Protein AF-A0A6I4W7J4-F1 (afdb_monomer)

Nearest PDB structures (foldseek):
  1hx1-assembly1_B  TM=4.037E-01  e=6.098E+00  Homo sapiens

Organism: NCBI:txid1429076

Solvent-accessible surface area (backbone atoms only — not comparable to full-atom values): 14120 Å² total; per-residue (Å²): 132,91,74,56,73,82,43,48,56,57,51,61,72,67,49,66,95,74,64,52,72,51,24,43,69,47,48,16,16,71,85,74,66,48,44,32,82,79,71,74,48,73,73,39,81,76,46,86,49,97,89,40,36,42,21,32,41,66,68,57,52,51,53,47,47,52,49,49,51,50,51,52,50,51,50,51,50,48,52,52,46,59,65,42,66,70,64,62,58,71,62,54,50,47,52,50,46,44,48,50,44,32,53,50,37,52,51,54,37,53,37,51,77,70,62,75,45,58,63,73,56,47,54,54,50,48,56,52,49,52,54,48,46,53,53,45,59,61,65,46,81,85,51,80,95,41,74,67,53,53,50,52,52,49,53,31,49,53,40,51,53,52,34,50,53,53,49,51,53,55,44,53,33,49,52,51,44,73,69,47,77,93,57,73,70,58,45,64,76,66,74,47,62,95,82,62,81,80,72,54,53,93,87,46,81,84,76,70,67,66,66,58,58,51,44,34,36,74,77,66,68,48,77,84,71,68,74,65,57,54,55,57,61,54,70,76,62,74,85,131

pLDDT: mean 76.19, std 16.23, range [36.12, 97.62]

Structure (mmCIF, N/CA/C/O backbone):
data_AF-A0A6I4W7J4-F1
#
_entry.id   AF-A0A6I4W7J4-F1
#
loop_
_atom_site.group_PDB
_atom_site.id
_atom_site.type_symbol
_atom_site.label_atom_id
_atom_site.label_alt_id
_atom_site.label_comp_id
_atom_site.label_asym_id
_atom_site.label_entity_id
_atom_site.label_seq_id
_atom_site.pdbx_PDB_ins_code
_atom_site.Cartn_x
_atom_site.Cartn_y
_atom_site.Cartn_z
_atom_site.occupancy
_atom_site.B_iso_or_equiv
_atom_site.auth_seq_id
_atom_site.auth_comp_id
_atom_site.auth_asym_id
_atom_site.auth_atom_id
_atom_site.pdbx_PDB_model_num
ATOM 1 N N . MET A 1 1 ? -21.672 -2.130 -12.006 1.00 68.31 1 MET A N 1
ATOM 2 C CA . MET A 1 1 ? -20.224 -2.372 -11.805 1.00 68.31 1 MET A CA 1
ATOM 3 C C . MET A 1 1 ? -19.508 -1.061 -12.079 1.00 68.31 1 MET A C 1
ATOM 5 O O . MET A 1 1 ? -19.790 -0.472 -13.112 1.00 68.31 1 MET A O 1
ATOM 9 N N . HIS A 1 2 ? -18.650 -0.578 -11.176 1.00 75.62 2 HIS A N 1
ATOM 10 C CA . HIS A 1 2 ? -17.833 0.609 -11.448 1.00 75.62 2 HIS A CA 1
ATOM 11 C C . HIS A 1 2 ? -16.673 0.231 -12.384 1.00 75.62 2 HIS A C 1
ATOM 13 O O . HIS A 1 2 ? -15.960 -0.732 -12.110 1.00 75.62 2 HIS A O 1
ATOM 19 N N . ILE A 1 3 ? -16.500 0.970 -13.483 1.00 73.81 3 ILE A N 1
ATOM 20 C CA . ILE A 1 3 ? -15.365 0.826 -14.405 1.00 73.81 3 ILE A CA 1
ATOM 21 C C . ILE A 1 3 ? -14.404 1.990 -14.121 1.00 73.81 3 ILE A C 1
ATOM 23 O O . ILE A 1 3 ? -14.780 3.135 -14.397 1.00 73.81 3 ILE A O 1
ATOM 27 N N . PRO A 1 4 ? -13.195 1.730 -13.584 1.00 74.50 4 PRO A N 1
ATOM 28 C CA . PRO A 1 4 ? -12.230 2.778 -13.263 1.00 74.50 4 PRO A CA 1
ATOM 29 C C . PRO A 1 4 ? -11.865 3.633 -14.479 1.00 74.50 4 PRO A C 1
ATOM 31 O O . PRO A 1 4 ? -11.798 3.126 -15.601 1.00 74.50 4 PRO A O 1
ATOM 34 N N . ALA A 1 5 ? -11.550 4.913 -14.260 1.00 77.31 5 ALA A N 1
ATOM 35 C CA . ALA A 1 5 ? -11.239 5.857 -15.339 1.00 77.31 5 ALA A CA 1
ATOM 36 C C . ALA A 1 5 ? -10.106 5.369 -16.263 1.00 77.31 5 ALA A C 1
ATOM 38 O O . ALA A 1 5 ? -10.215 5.481 -17.483 1.00 77.31 5 ALA A O 1
ATOM 39 N N . TYR A 1 6 ? -9.061 4.750 -15.698 1.00 79.31 6 TYR A N 1
ATOM 40 C CA . TYR A 1 6 ? -7.947 4.192 -16.476 1.00 79.31 6 TYR A CA 1
ATOM 41 C C . TYR A 1 6 ? -8.374 3.039 -17.396 1.00 79.31 6 TYR A C 1
ATOM 43 O O . TYR A 1 6 ? -7.788 2.863 -18.456 1.00 79.31 6 TYR A O 1
ATOM 51 N N . ALA A 1 7 ? -9.383 2.257 -17.002 1.00 79.31 7 ALA A N 1
ATOM 52 C CA . ALA A 1 7 ? -9.896 1.148 -17.796 1.00 79.31 7 ALA A CA 1
ATOM 53 C C . ALA A 1 7 ? -10.931 1.621 -18.818 1.00 79.31 7 ALA A C 1
ATOM 55 O O . ALA A 1 7 ? -11.066 1.006 -19.867 1.00 79.31 7 ALA A O 1
ATOM 56 N N . ARG A 1 8 ? -11.637 2.726 -18.540 1.00 82.81 8 ARG A N 1
ATOM 57 C CA . ARG A 1 8 ? -12.652 3.286 -19.439 1.00 82.81 8 ARG A CA 1
ATOM 58 C C . ARG A 1 8 ? -12.064 3.703 -20.788 1.00 82.81 8 ARG A C 1
ATOM 60 O O . ARG A 1 8 ? -12.685 3.425 -21.800 1.00 82.81 8 ARG A O 1
ATOM 67 N N . ARG A 1 9 ? -10.883 4.329 -20.815 1.00 82.19 9 ARG A N 1
ATOM 68 C CA . ARG A 1 9 ? -10.233 4.732 -22.076 1.00 82.19 9 ARG A CA 1
ATOM 69 C C . ARG A 1 9 ? -9.855 3.525 -22.941 1.00 82.19 9 ARG A C 1
ATOM 71 O O . ARG A 1 9 ? -10.294 3.444 -24.074 1.00 82.19 9 ARG A O 1
ATOM 78 N N . GLU A 1 10 ? -9.152 2.552 -22.365 1.00 86.19 10 GLU A N 1
ATOM 79 C CA . GLU A 1 10 ? -8.763 1.314 -23.067 1.00 86.19 10 GLU A CA 1
ATOM 80 C C . GLU A 1 10 ? -9.978 0.527 -23.575 1.00 86.19 10 GLU A C 1
ATOM 82 O O . GLU A 1 10 ? -9.931 -0.137 -24.604 1.00 86.19 10 GLU A O 1
ATOM 87 N N . LEU A 1 11 ? -11.085 0.582 -22.833 1.00 85.38 11 LEU A N 1
ATOM 88 C CA . LEU A 1 11 ? -12.337 -0.060 -23.212 1.00 85.38 11 LEU A CA 1
ATOM 89 C C . LEU A 1 11 ? -12.978 0.613 -24.429 1.00 85.38 11 LEU A C 1
ATOM 91 O O . LEU A 1 11 ? -13.526 -0.098 -25.262 1.00 85.38 11 LEU A O 1
ATOM 95 N N . LEU A 1 12 ? -12.894 1.947 -24.532 1.00 83.00 12 LEU A N 1
ATOM 96 C CA . LEU A 1 12 ? -13.326 2.701 -25.714 1.00 83.00 12 LEU A CA 1
ATOM 97 C C . LEU A 1 12 ? -12.442 2.380 -26.926 1.00 83.00 12 LEU A C 1
ATOM 99 O O . LEU A 1 12 ? -12.965 2.170 -28.014 1.00 83.00 12 LEU A O 1
ATOM 103 N N . ASP A 1 13 ? -11.128 2.266 -26.727 1.00 83.56 13 ASP A N 1
ATOM 104 C CA . ASP A 1 13 ? -10.179 1.919 -27.794 1.00 83.56 13 ASP A CA 1
ATOM 105 C C . ASP A 1 13 ? -10.346 0.466 -28.281 1.00 83.56 13 ASP A C 1
ATOM 107 O O . ASP A 1 13 ? -10.092 0.156 -29.443 1.00 83.56 13 ASP A O 1
ATOM 111 N N . ALA A 1 14 ? -10.802 -0.434 -27.404 1.00 82.75 14 ALA A N 1
ATOM 112 C CA . ALA A 1 14 ? -11.102 -1.826 -27.734 1.00 82.75 14 ALA A CA 1
ATOM 113 C C . ALA A 1 14 ? -12.480 -2.024 -28.394 1.00 82.75 14 ALA A C 1
ATOM 115 O O . ALA A 1 14 ? -12.839 -3.163 -28.709 1.00 82.75 14 ALA A O 1
ATOM 116 N N . MET A 1 15 ? -13.273 -0.961 -28.572 1.00 82.81 15 MET A N 1
ATOM 117 C CA . MET A 1 15 ? -14.576 -1.077 -29.222 1.00 82.81 15 MET A CA 1
ATOM 118 C C . MET A 1 15 ? -14.416 -1.443 -30.701 1.00 82.81 15 MET A C 1
ATOM 120 O O . MET A 1 15 ? -13.559 -0.886 -31.392 1.00 82.81 15 MET A O 1
ATOM 124 N N . PRO A 1 16 ? -15.265 -2.343 -31.225 1.00 80.50 16 PRO A N 1
ATOM 125 C CA . PRO A 1 16 ? -15.294 -2.602 -32.654 1.00 80.50 16 PRO A CA 1
ATOM 126 C C . PRO A 1 16 ? -15.735 -1.337 -33.397 1.00 80.50 16 PRO A C 1
ATOM 128 O O . PRO A 1 16 ? -16.706 -0.687 -33.011 1.00 80.50 16 PRO A O 1
ATOM 131 N N . SER A 1 17 ? -15.038 -1.008 -34.487 1.00 79.00 17 SER A N 1
ATOM 132 C CA . SER A 1 17 ? -15.427 0.101 -35.369 1.00 79.00 17 SER A CA 1
ATOM 133 C C . SER A 1 17 ? -16.793 -0.145 -36.020 1.00 79.00 17 SER A C 1
ATOM 135 O O . SER A 1 17 ? -17.534 0.799 -36.268 1.00 79.00 17 SER A O 1
ATOM 137 N N . GLU A 1 18 ? -17.133 -1.418 -36.242 1.00 84.19 18 GLU A N 1
ATOM 138 C CA . GLU A 1 18 ? -18.427 -1.879 -36.742 1.00 84.19 18 GLU A CA 1
ATOM 139 C C . GLU A 1 18 ? -18.924 -3.026 -35.841 1.00 84.19 18 GLU A C 1
ATOM 141 O O . GLU A 1 18 ? -18.482 -4.167 -36.004 1.00 84.19 18 GLU A O 1
ATOM 146 N N . PRO A 1 19 ? -19.773 -2.749 -34.833 1.00 83.94 19 PRO A N 1
ATOM 147 C CA . PRO A 1 19 ? -20.378 -3.803 -34.023 1.00 83.94 19 PRO A CA 1
ATOM 148 C C . PRO A 1 19 ? -21.337 -4.650 -34.866 1.00 83.94 19 PRO A C 1
ATOM 150 O O . PRO A 1 19 ? -21.991 -4.137 -35.777 1.00 83.94 19 PRO A O 1
ATOM 153 N N . SER A 1 20 ? -21.466 -5.939 -34.539 1.00 87.38 20 SER A N 1
ATOM 154 C CA . SER A 1 20 ? -22.492 -6.783 -35.167 1.00 87.38 20 SER A CA 1
ATOM 155 C C . SER A 1 20 ? -23.897 -6.266 -34.846 1.00 87.38 20 SER A C 1
ATOM 157 O O . SER A 1 20 ? -24.104 -5.555 -33.857 1.00 87.38 20 SER A O 1
ATOM 159 N N . GLU A 1 21 ? -24.894 -6.637 -35.653 1.00 86.69 21 GLU A N 1
ATOM 160 C CA . GLU A 1 21 ? -26.279 -6.234 -35.389 1.00 86.69 21 GLU A CA 1
ATOM 161 C C . GLU A 1 21 ? -26.746 -6.680 -33.996 1.00 86.69 21 GLU A C 1
ATOM 163 O O . GLU A 1 21 ? -27.439 -5.940 -33.298 1.00 86.69 21 GLU A O 1
ATOM 168 N N . GLU A 1 22 ? -26.339 -7.870 -33.555 1.00 87.75 22 GLU A N 1
ATOM 169 C CA . GLU A 1 22 ? -26.670 -8.417 -32.241 1.00 87.75 22 GLU A CA 1
ATOM 170 C C . GLU A 1 22 ? -26.012 -7.629 -31.101 1.00 87.75 22 GLU A C 1
ATOM 172 O O . GLU A 1 22 ? -26.621 -7.441 -30.042 1.00 87.75 22 GLU A O 1
ATOM 177 N N . GLN A 1 23 ? -24.790 -7.138 -31.308 1.00 87.31 23 GLN A N 1
ATOM 178 C CA . GLN A 1 23 ? -24.078 -6.292 -30.349 1.00 87.31 23 GLN A CA 1
ATOM 179 C C . GLN A 1 23 ? -24.676 -4.883 -30.295 1.00 87.31 23 GLN A C 1
ATOM 181 O O . GLN A 1 23 ? -24.897 -4.360 -29.203 1.00 87.31 23 GLN A O 1
ATOM 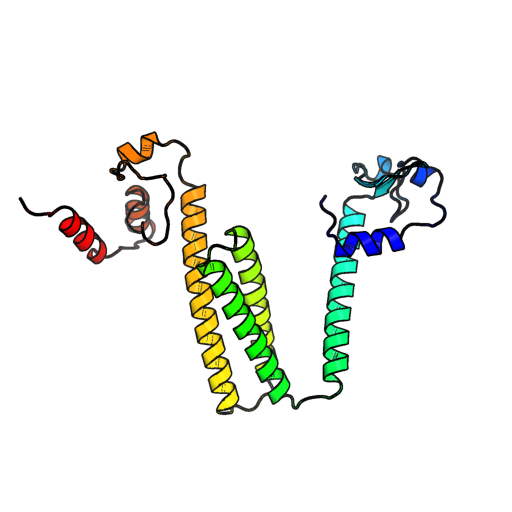186 N N . ALA A 1 24 ? -25.011 -4.299 -31.450 1.00 84.44 24 ALA A N 1
ATOM 187 C CA . ALA A 1 24 ? -25.648 -2.986 -31.550 1.00 84.44 24 ALA A CA 1
ATOM 188 C C . ALA A 1 24 ? -27.050 -2.967 -30.913 1.00 84.44 24 ALA A C 1
ATOM 190 O O . ALA A 1 24 ? -27.458 -1.970 -30.319 1.00 84.44 24 ALA A O 1
ATOM 191 N N . ARG A 1 25 ? -27.774 -4.093 -30.976 1.00 85.56 25 ARG A N 1
ATOM 192 C CA . ARG A 1 25 ? -29.062 -4.293 -30.285 1.00 85.56 25 ARG A CA 1
ATOM 193 C C . ARG A 1 25 ? -28.914 -4.656 -28.801 1.00 85.56 25 ARG A C 1
ATOM 195 O O . ARG A 1 25 ? -29.920 -4.918 -28.146 1.00 85.56 25 ARG A O 1
ATOM 202 N N . GLY A 1 26 ? -27.692 -4.747 -28.271 1.00 85.38 26 GLY A N 1
ATOM 203 C CA . GLY A 1 26 ? -27.434 -5.112 -26.874 1.00 85.38 26 GLY A CA 1
ATOM 204 C C . GLY A 1 26 ? -27.814 -6.552 -26.509 1.00 85.38 26 GLY A C 1
ATOM 205 O O . GLY A 1 26 ? -28.031 -6.852 -25.337 1.00 85.38 26 GLY A O 1
ATOM 206 N N . SER A 1 27 ? -27.919 -7.449 -27.494 1.00 88.31 27 SER A N 1
ATOM 207 C CA . SER A 1 27 ? -28.290 -8.860 -27.290 1.00 88.31 27 SER A CA 1
ATOM 208 C C . SER A 1 27 ? -27.081 -9.757 -27.009 1.00 88.31 27 SER A C 1
ATOM 210 O O . SER A 1 27 ? -27.207 -10.749 -26.282 1.00 88.31 27 SER A O 1
ATOM 212 N N . ASN A 1 28 ? -25.906 -9.366 -27.511 1.00 92.88 28 ASN A N 1
ATOM 213 C CA . ASN A 1 28 ? -24.634 -10.046 -27.281 1.00 92.88 28 ASN A CA 1
ATOM 214 C C . ASN A 1 28 ? -23.643 -9.152 -26.533 1.00 92.88 28 ASN A C 1
ATOM 216 O O . ASN A 1 28 ? -23.637 -7.928 -26.671 1.00 92.88 28 ASN A O 1
ATOM 220 N N . CYS A 1 29 ? -22.763 -9.786 -25.763 1.00 91.69 29 CYS A N 1
ATOM 221 C CA . CYS A 1 29 ? -21.627 -9.120 -25.141 1.00 91.69 29 CYS A CA 1
ATOM 222 C C . CYS A 1 29 ? -20.616 -8.674 -26.202 1.00 91.69 29 CYS A C 1
ATOM 224 O O . CYS A 1 29 ? -20.075 -9.518 -26.906 1.00 91.69 29 CYS A O 1
ATOM 226 N N . PHE A 1 30 ? -20.261 -7.389 -26.262 1.00 91.38 30 PHE A N 1
ATOM 227 C CA . PHE A 1 30 ? -19.309 -6.911 -27.279 1.00 91.38 30 PHE A CA 1
ATOM 228 C C . PHE A 1 30 ? -17.874 -7.457 -27.105 1.00 91.38 30 PHE A C 1
ATOM 230 O O . PHE A 1 30 ? -17.084 -7.419 -28.041 1.00 91.38 30 PHE A O 1
ATOM 237 N N . LEU A 1 31 ? -17.520 -7.971 -25.917 1.00 90.88 31 LEU A N 1
ATOM 238 C CA . LEU A 1 31 ? -16.179 -8.504 -25.628 1.00 90.88 31 LEU A CA 1
ATOM 239 C C . LEU A 1 31 ? -16.006 -9.987 -25.986 1.00 90.88 31 LEU A C 1
ATOM 241 O O . LEU A 1 31 ? -14.893 -10.412 -26.279 1.00 90.88 31 LEU A O 1
ATOM 245 N N . CYS A 1 32 ? -17.066 -10.794 -25.894 1.00 91.81 32 CYS A N 1
ATOM 246 C CA . CYS A 1 32 ? -16.994 -12.247 -26.118 1.00 91.81 32 CYS A CA 1
ATOM 247 C C . CYS A 1 32 ? -18.027 -12.773 -27.119 1.00 91.81 32 CYS A C 1
ATOM 249 O O . CYS A 1 32 ? -18.115 -13.981 -27.318 1.00 91.81 32 CYS A O 1
ATOM 251 N N . ASP A 1 33 ? -18.849 -11.882 -27.670 1.00 92.00 33 ASP A N 1
ATOM 252 C CA . ASP A 1 33 ? -19.950 -12.145 -28.597 1.00 92.00 33 ASP A CA 1
ATOM 253 C C . ASP A 1 33 ? -20.990 -13.172 -28.116 1.00 92.00 33 ASP A C 1
ATOM 255 O O . ASP A 1 33 ? -21.825 -13.663 -28.868 1.00 92.00 33 ASP A O 1
ATOM 259 N N . THR A 1 34 ? -20.978 -13.505 -26.824 1.00 92.56 34 THR A N 1
ATOM 260 C CA . THR A 1 34 ? -21.930 -14.462 -26.261 1.00 92.56 34 THR A CA 1
ATOM 261 C C . THR A 1 34 ? -23.277 -13.776 -26.020 1.00 92.56 34 THR A C 1
ATOM 263 O O . THR A 1 34 ? -23.301 -12.701 -25.405 1.00 92.56 34 THR A O 1
ATOM 266 N N . PRO A 1 35 ? -24.404 -14.393 -26.425 1.00 91.12 35 PRO A N 1
ATOM 267 C CA . PRO A 1 35 ? -25.730 -13.870 -26.124 1.00 91.12 35 PRO A CA 1
ATOM 268 C C . PRO A 1 35 ? -25.997 -13.834 -24.619 1.00 91.12 35 PRO A C 1
ATOM 270 O O . PRO A 1 35 ? -25.811 -14.834 -23.915 1.00 91.12 35 PRO A O 1
ATOM 273 N N . PHE A 1 36 ? -26.522 -12.716 -24.116 1.00 88.44 36 PHE A N 1
ATOM 274 C CA . PHE A 1 36 ? -26.836 -12.573 -22.687 1.00 88.44 36 PHE A CA 1
ATOM 275 C C . PHE A 1 36 ? -27.888 -13.584 -22.211 1.00 88.44 36 PHE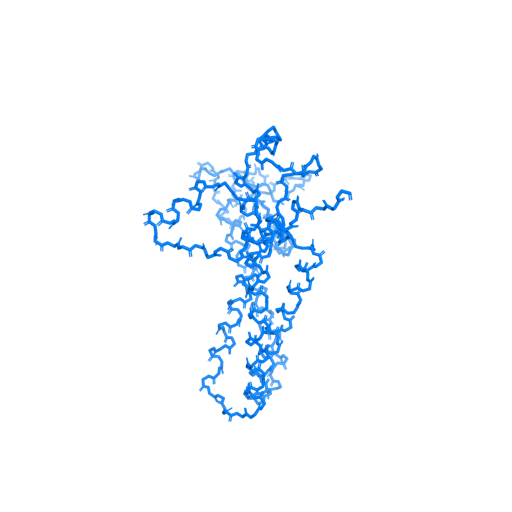 A C 1
ATOM 277 O O . PHE A 1 36 ? -27.821 -14.071 -21.082 1.00 88.44 36 PHE A O 1
ATOM 284 N N . ALA A 1 37 ? -28.814 -13.964 -23.098 1.00 83.62 37 ALA A N 1
ATOM 285 C CA . ALA A 1 37 ? -29.830 -14.980 -22.829 1.00 83.62 37 ALA A CA 1
ATOM 286 C C . ALA A 1 37 ? -29.224 -16.358 -22.502 1.00 83.62 37 ALA A C 1
ATOM 288 O O . ALA A 1 37 ? -29.754 -17.074 -21.653 1.00 83.62 37 ALA A O 1
ATOM 289 N N . VAL A 1 38 ? -28.099 -16.715 -23.134 1.00 78.88 38 VAL A N 1
ATOM 290 C CA . VAL A 1 38 ? -27.395 -17.988 -22.900 1.00 78.88 38 VAL A CA 1
ATOM 291 C C . VAL A 1 38 ? -26.608 -17.931 -21.593 1.00 78.88 38 VAL A C 1
ATOM 293 O O . VAL A 1 38 ? -26.659 -18.867 -20.798 1.00 78.88 38 VAL A O 1
ATOM 296 N N . ALA A 1 39 ? -25.933 -16.809 -21.336 1.00 73.19 39 ALA A N 1
ATOM 297 C CA . ALA A 1 39 ? -25.131 -16.613 -20.130 1.00 73.19 39 ALA A CA 1
ATOM 298 C C . ALA A 1 39 ? -25.973 -16.383 -18.856 1.00 73.19 39 ALA A C 1
ATOM 300 O O . ALA A 1 39 ? -25.445 -16.468 -17.751 1.00 73.19 39 ALA A O 1
ATOM 301 N N . ARG A 1 40 ? -27.279 -16.087 -18.992 1.00 79.25 40 ARG A N 1
ATOM 302 C CA . ARG A 1 40 ? -28.170 -15.633 -17.900 1.00 79.25 40 ARG A CA 1
ATOM 303 C C . ARG A 1 40 ? -27.612 -14.424 -17.137 1.00 79.25 40 ARG A C 1
ATOM 305 O O . ARG A 1 40 ? -27.921 -14.217 -15.964 1.00 79.25 40 ARG A O 1
ATOM 312 N N . GLU A 1 41 ? -26.796 -13.616 -17.805 1.00 76.38 41 GLU A N 1
ATOM 313 C CA . GLU A 1 41 ? -26.197 -12.415 -17.234 1.00 76.38 41 GLU A CA 1
ATOM 314 C C . GLU A 1 41 ? -27.030 -11.185 -17.586 1.00 76.38 41 GLU A C 1
ATOM 316 O O . GLU A 1 41 ? -27.543 -11.061 -18.698 1.00 76.38 41 GLU A O 1
ATOM 321 N N . ARG A 1 42 ? -27.144 -10.241 -16.644 1.00 83.50 42 ARG A N 1
ATOM 322 C CA . ARG A 1 42 ? -27.694 -8.922 -16.967 1.00 83.50 42 ARG A CA 1
ATOM 323 C C . ARG A 1 42 ? -26.649 -8.130 -17.762 1.00 83.50 42 ARG A C 1
ATOM 325 O O . ARG A 1 42 ? -25.527 -7.999 -17.263 1.00 83.50 42 ARG A O 1
ATOM 332 N N . PRO A 1 43 ? -26.999 -7.588 -18.941 1.00 86.75 43 PRO A N 1
ATOM 333 C CA . PRO A 1 43 ? -26.087 -6.756 -19.712 1.00 86.75 43 PRO A CA 1
ATOM 334 C C . PRO A 1 43 ? -25.712 -5.506 -18.914 1.00 86.75 43 PRO A C 1
ATOM 336 O O . PRO A 1 43 ? -26.568 -4.864 -18.302 1.00 86.75 43 PRO A O 1
ATOM 339 N N . ILE A 1 44 ? -24.424 -5.171 -18.901 1.00 86.69 44 ILE A N 1
ATOM 340 C CA . ILE A 1 44 ? -23.918 -3.930 -18.314 1.00 86.69 44 ILE A CA 1
ATOM 341 C C . ILE A 1 44 ? -23.641 -2.978 -19.465 1.00 86.69 44 ILE A C 1
ATOM 343 O O . ILE A 1 44 ? -22.804 -3.280 -20.313 1.00 86.69 44 ILE A O 1
ATOM 347 N N . GLU A 1 45 ? -24.342 -1.850 -19.493 1.00 87.25 45 GLU A N 1
ATOM 348 C CA . GLU A 1 45 ? -24.098 -0.794 -20.470 1.00 87.25 45 GLU A CA 1
ATOM 349 C C . GLU A 1 45 ? -22.717 -0.170 -20.243 1.00 87.25 45 GLU A C 1
ATOM 351 O O . GLU A 1 45 ? -22.332 0.160 -19.116 1.00 87.25 45 GLU A O 1
ATOM 356 N N . VAL A 1 46 ? -21.957 -0.057 -21.327 1.00 83.75 46 VAL A N 1
ATOM 357 C CA . VAL A 1 46 ? -20.569 0.408 -21.313 1.00 83.75 46 VAL A CA 1
ATOM 358 C C . VAL A 1 46 ? -20.434 1.764 -21.991 1.00 83.75 46 VAL A C 1
ATOM 360 O O . VAL A 1 46 ? -19.717 2.631 -21.489 1.00 83.75 46 VAL A O 1
ATOM 363 N N . VAL A 1 47 ? -21.150 1.949 -23.099 1.00 79.81 47 VAL A N 1
ATOM 364 C CA . VAL A 1 47 ? -21.237 3.207 -23.841 1.00 79.81 47 VAL A CA 1
ATOM 365 C C . VAL A 1 47 ? -22.667 3.394 -24.316 1.00 79.81 47 VAL A C 1
ATOM 367 O O . VAL A 1 47 ? -23.238 2.482 -24.913 1.00 79.81 47 VAL A O 1
ATOM 370 N N . SER A 1 48 ? -23.197 4.594 -24.102 1.00 76.75 48 SER A N 1
ATOM 371 C CA . SER A 1 48 ? -24.445 5.057 -24.702 1.00 76.75 48 SER A CA 1
ATOM 372 C C . SER A 1 48 ? -24.116 5.890 -25.941 1.00 76.75 48 SER A C 1
ATOM 374 O O . SER A 1 48 ? -23.322 6.828 -25.852 1.00 76.75 48 SER A O 1
ATOM 376 N N . GLY A 1 49 ? -24.707 5.561 -27.088 1.00 64.88 49 GLY A N 1
ATOM 377 C CA . GLY A 1 49 ? -24.557 6.319 -28.330 1.00 64.88 49 GLY A CA 1
ATOM 378 C C . GLY A 1 49 ? -25.894 6.514 -29.042 1.00 64.88 49 GLY A C 1
ATOM 379 O O . GLY A 1 49 ? -26.831 5.743 -28.839 1.00 64.88 49 GLY A O 1
ATOM 380 N N . GLU A 1 50 ? -25.980 7.532 -29.903 1.00 58.16 50 GLU A N 1
ATOM 381 C CA . GLU A 1 50 ? -27.194 7.837 -30.685 1.00 58.16 50 GLU A CA 1
ATOM 382 C C . GLU A 1 50 ? -27.573 6.709 -31.665 1.00 58.16 50 GLU A C 1
ATOM 384 O O . GLU A 1 50 ? -28.745 6.537 -31.985 1.00 58.16 50 GLU A O 1
ATOM 389 N N . ASN A 1 51 ? -26.596 5.890 -32.073 1.00 53.56 51 ASN A N 1
ATOM 390 C CA . ASN A 1 51 ? -26.771 4.760 -32.994 1.00 53.56 51 ASN A CA 1
ATOM 391 C C . ASN A 1 51 ? -26.835 3.390 -32.285 1.00 53.56 51 ASN A C 1
ATOM 393 O O . ASN A 1 51 ? -26.700 2.355 -32.936 1.00 53.56 51 ASN A O 1
ATOM 397 N N . GLY A 1 52 ? -27.026 3.376 -30.961 1.00 63.91 52 GLY A N 1
ATOM 398 C CA . GLY A 1 52 ? -27.084 2.165 -30.136 1.00 63.91 52 GLY A CA 1
ATOM 399 C C . GLY A 1 52 ? -26.085 2.183 -28.978 1.00 63.91 52 GLY A C 1
ATOM 400 O O . GLY A 1 52 ? -25.103 2.928 -28.990 1.00 63.91 52 GLY A O 1
ATOM 401 N N . SER A 1 53 ? -26.346 1.364 -27.958 1.00 81.81 53 SER A N 1
ATOM 402 C CA . SER A 1 53 ? -25.483 1.205 -26.785 1.00 81.81 53 SER A CA 1
ATOM 403 C C . SER A 1 53 ? -24.781 -0.152 -26.784 1.00 81.81 53 SER A C 1
ATOM 405 O O . SER A 1 53 ? -25.378 -1.192 -27.072 1.00 81.81 53 SER A O 1
ATOM 407 N N . LEU A 1 54 ? -23.489 -0.154 -26.443 1.00 88.19 54 LEU A N 1
ATOM 408 C CA . LEU A 1 54 ? -22.725 -1.392 -26.290 1.00 88.19 54 LEU A CA 1
ATOM 409 C C . LEU A 1 54 ? -22.817 -1.906 -24.861 1.00 88.19 54 LEU A C 1
ATOM 411 O O . LEU A 1 54 ? -22.702 -1.155 -23.888 1.00 88.19 54 LEU A O 1
ATOM 415 N N . HIS A 1 55 ? -22.961 -3.223 -24.756 1.00 91.31 55 HIS A N 1
ATOM 416 C CA . HIS A 1 55 ? -23.144 -3.917 -23.494 1.00 91.31 55 HIS A CA 1
ATOM 417 C C . HIS A 1 55 ? -22.121 -5.034 -23.332 1.00 91.31 55 HIS A C 1
ATOM 419 O O . HIS A 1 55 ? -21.770 -5.724 -24.291 1.00 91.31 55 HIS A O 1
ATOM 425 N N . ALA A 1 56 ? -21.676 -5.260 -22.100 1.00 91.06 56 ALA A N 1
ATOM 426 C CA . ALA A 1 56 ? -20.760 -6.342 -21.776 1.00 91.06 56 ALA A CA 1
ATOM 427 C C . ALA A 1 56 ? -21.228 -7.178 -20.586 1.00 91.06 56 ALA A C 1
ATOM 429 O O . ALA A 1 56 ? -21.970 -6.729 -19.711 1.00 91.06 56 ALA A O 1
ATOM 430 N N . CYS A 1 57 ? -20.758 -8.423 -20.576 1.00 92.12 57 CYS A N 1
ATOM 431 C CA . CYS A 1 57 ? -20.978 -9.384 -19.509 1.00 92.12 57 CYS A CA 1
ATOM 432 C C . CYS A 1 57 ? -20.131 -9.018 -18.275 1.00 92.12 57 CYS A C 1
ATOM 434 O O . CYS A 1 57 ? -19.039 -8.449 -18.403 1.00 92.12 57 CYS A O 1
ATOM 436 N N . ARG A 1 58 ? -20.603 -9.338 -17.064 1.00 87.56 58 ARG A N 1
ATOM 437 C CA . ARG A 1 58 ? -19.897 -8.969 -15.821 1.00 87.56 58 ARG A CA 1
ATOM 438 C C . ARG A 1 58 ? -18.551 -9.682 -15.721 1.00 87.56 58 ARG A C 1
ATOM 440 O O . ARG A 1 58 ? -17.565 -9.060 -15.313 1.00 87.56 58 ARG A O 1
ATOM 447 N N . GLY A 1 59 ? -18.499 -10.956 -16.115 1.00 86.50 59 GLY A N 1
ATOM 448 C CA . GLY A 1 59 ? -17.256 -11.730 -16.149 1.00 86.50 59 GLY A CA 1
ATOM 449 C C . GLY A 1 59 ? -16.229 -11.114 -17.102 1.00 86.50 59 GLY A C 1
ATOM 450 O O . GLY A 1 59 ? -15.071 -10.915 -16.739 1.00 86.50 59 GLY A O 1
ATOM 451 N N . CYS A 1 60 ? -16.690 -10.706 -18.282 1.00 90.44 60 CYS A N 1
ATOM 452 C CA . CYS A 1 60 ? -15.896 -10.099 -19.343 1.00 90.44 60 CYS A CA 1
ATOM 453 C C . CYS A 1 60 ? -15.312 -8.753 -18.902 1.00 90.44 60 CYS A C 1
ATOM 455 O O . CYS A 1 60 ? -14.112 -8.528 -19.040 1.00 90.44 60 CYS A O 1
ATOM 457 N N . LEU A 1 61 ? -16.135 -7.881 -18.308 1.00 86.44 61 LEU A N 1
ATOM 458 C CA . LEU A 1 61 ? -15.680 -6.589 -17.786 1.00 86.44 61 LEU A CA 1
ATOM 459 C C . LEU A 1 61 ? -14.689 -6.749 -16.634 1.00 86.44 61 LEU A C 1
ATOM 461 O O . LEU A 1 61 ? -13.690 -6.036 -16.580 1.00 86.44 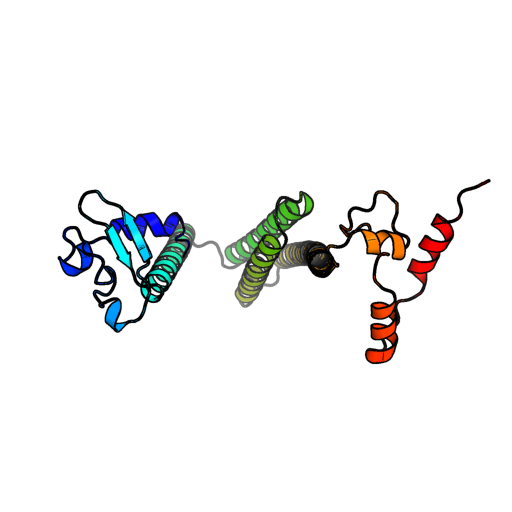61 LEU A O 1
ATOM 465 N N . THR A 1 62 ? -14.925 -7.702 -15.732 1.00 83.94 62 THR A N 1
ATOM 466 C CA . THR A 1 62 ? -13.987 -8.000 -14.639 1.00 83.94 62 THR A CA 1
ATOM 467 C C . THR A 1 62 ? -12.637 -8.456 -15.188 1.00 83.94 62 THR A C 1
ATOM 469 O O . THR A 1 62 ? -11.596 -7.929 -14.792 1.00 83.94 62 THR A O 1
ATOM 472 N N . ALA A 1 63 ? -12.649 -9.388 -16.143 1.00 84.50 63 ALA A N 1
ATOM 473 C CA . ALA A 1 63 ? -11.440 -9.880 -16.791 1.00 84.50 63 ALA A CA 1
ATOM 474 C C . ALA A 1 63 ? -10.709 -8.772 -17.565 1.00 84.50 63 ALA A C 1
ATOM 476 O O . ALA A 1 63 ? -9.480 -8.690 -17.502 1.00 84.50 63 ALA A O 1
ATOM 477 N N . PHE A 1 64 ? -11.450 -7.889 -18.239 1.00 87.56 64 PHE A N 1
ATOM 478 C CA . PHE A 1 64 ? -10.898 -6.743 -18.956 1.00 87.56 64 PHE A CA 1
ATOM 479 C C . PHE A 1 64 ? -10.214 -5.754 -18.007 1.00 87.56 64 PHE A C 1
ATOM 481 O O . PHE A 1 64 ? -9.041 -5.440 -18.196 1.00 87.56 64 PHE A O 1
ATOM 488 N N . VAL A 1 65 ? -10.892 -5.318 -16.939 1.00 84.12 65 VAL A N 1
ATOM 489 C CA . VAL A 1 65 ? -10.311 -4.400 -15.943 1.00 84.12 65 VAL A CA 1
ATOM 490 C C . VAL A 1 65 ? -9.070 -5.018 -15.294 1.00 84.12 65 VAL A C 1
ATOM 492 O O . VAL A 1 65 ? -8.056 -4.338 -15.142 1.00 84.12 65 VAL A O 1
ATOM 495 N N . ALA A 1 66 ? -9.103 -6.315 -14.973 1.00 76.81 66 ALA A N 1
ATOM 496 C CA . ALA A 1 66 ? -7.940 -7.026 -14.447 1.00 76.81 66 ALA A CA 1
ATOM 497 C C . ALA A 1 66 ? -6.778 -7.074 -15.456 1.00 76.81 66 ALA A C 1
ATOM 499 O O . ALA A 1 66 ? -5.624 -6.877 -15.073 1.00 76.81 66 ALA A O 1
ATOM 500 N N . LYS A 1 67 ? -7.064 -7.296 -16.747 1.00 86.69 67 LYS A N 1
ATOM 501 C CA . LYS A 1 67 ? -6.063 -7.259 -17.823 1.00 86.69 67 LYS A CA 1
ATOM 502 C C . LYS A 1 67 ? -5.428 -5.874 -17.941 1.00 86.69 67 LYS A C 1
ATOM 504 O O . LYS A 1 67 ? -4.205 -5.792 -17.901 1.00 86.69 67 LYS A O 1
ATOM 509 N N . VAL A 1 68 ? -6.230 -4.812 -18.017 1.00 85.25 68 VAL A N 1
ATOM 510 C CA . VAL A 1 68 ? -5.732 -3.431 -18.118 1.00 85.25 68 VAL A CA 1
ATOM 511 C C . VAL A 1 68 ? -4.914 -3.050 -16.884 1.00 85.25 68 VAL A C 1
ATOM 513 O O . VAL A 1 68 ? -3.845 -2.458 -17.010 1.00 85.25 68 VAL A O 1
ATOM 516 N N . ARG A 1 69 ? -5.356 -3.442 -15.682 1.00 81.94 69 ARG A N 1
ATOM 517 C CA . ARG A 1 69 ? -4.588 -3.229 -14.446 1.00 81.94 69 ARG A CA 1
ATOM 518 C C . ARG A 1 69 ? -3.219 -3.905 -14.514 1.00 81.94 69 ARG A C 1
ATOM 520 O O . ARG A 1 69 ? -2.225 -3.260 -14.201 1.00 81.94 69 ARG A O 1
ATOM 527 N N . ARG A 1 70 ? -3.159 -5.169 -14.951 1.00 77.50 70 ARG A N 1
ATOM 528 C CA . ARG A 1 70 ? -1.891 -5.894 -15.136 1.00 77.50 70 ARG A CA 1
ATOM 529 C C . ARG A 1 70 ? -1.001 -5.239 -16.185 1.00 77.50 70 ARG A C 1
ATOM 531 O O . ARG A 1 70 ? 0.182 -5.091 -15.938 1.00 77.50 70 ARG A O 1
ATOM 538 N N . GLN A 1 71 ? -1.556 -4.813 -17.318 1.00 83.19 71 GLN A N 1
ATOM 539 C CA . GLN A 1 71 ? -0.794 -4.119 -18.362 1.00 83.19 71 GLN A CA 1
ATOM 540 C C . GLN A 1 71 ? -0.223 -2.794 -17.863 1.00 83.19 71 GLN A C 1
ATOM 542 O O . GLN A 1 71 ? 0.931 -2.494 -18.130 1.00 83.19 71 GLN A O 1
ATOM 547 N N . ARG A 1 72 ? -1.000 -2.022 -17.100 1.00 81.06 72 ARG A N 1
ATOM 548 C CA . ARG A 1 72 ? -0.530 -0.776 -16.491 1.00 81.06 72 ARG A CA 1
ATOM 549 C C . ARG A 1 72 ? 0.554 -1.028 -15.442 1.00 81.06 72 ARG A C 1
ATOM 551 O O . ARG A 1 72 ? 1.510 -0.266 -15.389 1.00 81.06 72 ARG A O 1
ATOM 558 N N . HIS A 1 73 ? 0.411 -2.078 -14.634 1.00 73.31 73 HIS A N 1
ATOM 559 C CA . HIS A 1 73 ? 1.435 -2.481 -13.670 1.00 73.31 73 HIS A CA 1
ATOM 560 C C . HIS A 1 73 ? 2.721 -2.898 -14.385 1.00 73.31 73 HIS A C 1
ATOM 562 O O . HIS A 1 73 ? 3.771 -2.342 -14.108 1.00 73.31 73 HIS A O 1
ATOM 568 N N . ALA A 1 74 ? 2.611 -3.766 -15.391 1.00 69.62 74 ALA A N 1
ATOM 569 C CA . ALA A 1 74 ? 3.735 -4.190 -16.214 1.00 69.62 74 ALA A CA 1
ATOM 570 C C . ALA A 1 74 ? 4.377 -3.015 -16.965 1.00 69.62 74 ALA A C 1
ATOM 572 O O . ALA A 1 74 ? 5.588 -2.963 -17.084 1.00 69.62 74 ALA A O 1
ATOM 573 N N . ALA A 1 75 ? 3.602 -2.044 -17.455 1.00 73.44 75 ALA A N 1
ATOM 574 C CA . ALA A 1 75 ? 4.140 -0.843 -18.092 1.00 73.44 75 ALA A CA 1
ATOM 575 C C . ALA A 1 75 ? 4.876 0.060 -17.091 1.00 73.44 75 ALA A C 1
ATOM 577 O O . ALA A 1 75 ? 5.904 0.629 -17.438 1.00 73.44 75 ALA A O 1
ATOM 578 N N . ALA A 1 76 ? 4.381 0.176 -15.855 1.00 70.62 76 ALA A N 1
ATOM 579 C CA . ALA A 1 76 ? 5.072 0.889 -14.783 1.00 70.62 76 ALA A CA 1
ATOM 580 C C . ALA A 1 76 ? 6.355 0.158 -14.357 1.00 70.62 76 ALA A C 1
ATOM 582 O O . ALA A 1 76 ? 7.388 0.798 -14.202 1.00 70.62 76 ALA A O 1
ATOM 583 N N . GLU A 1 77 ? 6.315 -1.171 -14.246 1.00 67.00 77 GLU A N 1
ATOM 584 C CA . GLU A 1 77 ? 7.490 -2.015 -14.011 1.00 67.00 77 GLU A CA 1
ATOM 585 C C . GLU A 1 77 ? 8.490 -1.913 -15.159 1.00 67.00 77 GLU A C 1
ATOM 587 O O . GLU A 1 77 ? 9.677 -1.780 -14.907 1.00 67.00 77 GLU A O 1
ATOM 592 N N . HIS A 1 78 ? 8.039 -1.931 -16.415 1.00 64.19 78 HIS A N 1
ATOM 593 C CA . HIS A 1 78 ? 8.897 -1.778 -17.586 1.00 64.19 78 HIS A CA 1
ATOM 594 C C . HIS A 1 78 ? 9.511 -0.385 -17.660 1.00 64.19 78 HIS A C 1
ATOM 596 O O . HIS A 1 78 ? 10.703 -0.290 -17.912 1.00 64.19 78 HIS A O 1
ATOM 602 N N . ALA A 1 79 ? 8.749 0.676 -17.389 1.00 66.00 79 ALA A N 1
ATOM 603 C CA . ALA A 1 79 ? 9.281 2.034 -17.309 1.00 66.00 79 ALA A CA 1
ATOM 604 C C . ALA A 1 79 ? 10.306 2.161 -16.170 1.00 66.00 79 ALA A C 1
ATOM 606 O O . ALA A 1 79 ? 11.392 2.694 -16.382 1.00 66.00 79 ALA A O 1
ATOM 607 N N . ALA A 1 80 ? 10.016 1.584 -15.000 1.00 60.09 80 ALA A N 1
ATOM 608 C CA . ALA A 1 80 ? 10.963 1.502 -13.893 1.00 60.09 80 ALA A CA 1
ATOM 609 C C . ALA A 1 80 ? 12.193 0.649 -14.252 1.00 60.09 80 ALA A C 1
ATOM 611 O O . ALA A 1 80 ? 13.306 0.983 -13.863 1.00 60.09 80 ALA A O 1
ATOM 612 N N . HIS A 1 81 ? 12.032 -0.431 -15.021 1.00 56.91 81 HIS A N 1
ATOM 613 C CA . HIS A 1 81 ? 13.120 -1.279 -15.509 1.00 56.91 81 HIS A CA 1
ATOM 614 C C . HIS A 1 81 ? 13.964 -0.604 -16.591 1.00 56.91 81 HIS A C 1
ATOM 616 O O . HIS A 1 81 ? 15.168 -0.823 -16.627 1.00 56.91 81 HIS A O 1
ATOM 622 N N . GLU A 1 82 ? 13.366 0.198 -17.465 1.00 59.47 82 GLU A N 1
ATOM 623 C CA . GLU A 1 82 ? 14.054 0.951 -18.512 1.00 59.47 82 GLU A CA 1
ATOM 624 C C . GLU A 1 82 ? 14.815 2.135 -17.902 1.00 59.47 82 GLU A C 1
ATOM 626 O O . GLU A 1 82 ? 15.969 2.375 -18.257 1.00 59.47 82 GLU A O 1
ATOM 631 N N . GLU A 1 83 ? 14.256 2.787 -16.883 1.00 56.34 83 GLU A N 1
ATOM 632 C CA . GLU A 1 83 ? 14.977 3.748 -16.044 1.00 56.34 83 GLU A CA 1
ATOM 633 C C . GLU A 1 83 ? 16.116 3.067 -15.253 1.00 56.34 83 GLU A C 1
ATOM 635 O O . GLU A 1 83 ? 17.248 3.560 -15.243 1.00 56.34 83 GLU A O 1
ATOM 640 N N . ASN A 1 84 ? 15.871 1.862 -14.721 1.00 52.00 84 ASN A N 1
ATOM 641 C CA . ASN A 1 84 ? 16.868 0.996 -14.078 1.00 52.00 84 ASN A CA 1
ATOM 642 C C . ASN A 1 84 ? 17.811 0.271 -15.055 1.00 52.00 84 ASN A C 1
ATOM 644 O O . ASN A 1 84 ? 18.737 -0.395 -14.601 1.00 52.00 84 ASN A O 1
ATOM 648 N N . SER A 1 85 ? 17.644 0.379 -16.377 1.00 51.47 85 SER A N 1
ATOM 649 C CA . SER A 1 85 ? 18.570 -0.234 -17.348 1.00 51.47 85 SER A CA 1
ATOM 650 C C . SER A 1 85 ? 19.945 0.451 -17.321 1.00 51.47 85 SER A C 1
ATOM 652 O O . SER A 1 85 ? 20.962 -0.140 -17.689 1.00 51.47 85 SER A O 1
ATOM 654 N N . LYS A 1 86 ? 20.010 1.647 -16.722 1.00 56.12 86 LYS A N 1
ATOM 655 C CA . LYS A 1 86 ? 21.211 2.236 -16.113 1.00 56.12 86 LYS A CA 1
ATOM 656 C C . LYS A 1 86 ? 21.466 1.595 -14.740 1.00 56.12 86 LYS A C 1
ATOM 658 O O . LYS A 1 86 ? 21.409 2.276 -13.724 1.00 56.12 86 LYS A O 1
ATOM 663 N N . THR A 1 87 ? 21.677 0.279 -14.719 1.00 52.78 87 THR A N 1
ATOM 664 C CA . THR A 1 87 ? 21.622 -0.567 -13.507 1.00 52.78 87 THR A CA 1
ATOM 665 C C . THR A 1 87 ? 22.428 0.024 -12.341 1.00 52.78 87 THR A C 1
ATOM 667 O O . THR A 1 87 ? 23.663 0.001 -12.387 1.00 52.78 87 THR A O 1
ATOM 670 N N . PRO A 1 88 ? 21.774 0.536 -11.279 1.00 59.12 88 PRO A N 1
ATOM 671 C CA . PRO A 1 88 ? 22.451 0.834 -10.027 1.00 59.12 88 PRO A CA 1
ATOM 672 C C . PRO A 1 88 ? 22.969 -0.479 -9.418 1.00 59.12 88 PRO A C 1
ATOM 674 O O . PRO A 1 88 ? 22.341 -1.524 -9.613 1.00 59.12 88 PRO A O 1
ATOM 677 N N . PRO A 1 89 ? 24.078 -0.474 -8.659 1.00 76.19 89 PRO A N 1
ATOM 678 C CA . PRO A 1 89 ? 24.510 -1.651 -7.904 1.00 76.19 89 PRO A CA 1
ATOM 679 C C . PRO A 1 89 ? 23.347 -2.257 -7.096 1.00 76.19 89 PRO A C 1
ATOM 681 O O . PRO A 1 89 ? 22.510 -1.506 -6.597 1.00 76.19 89 PRO A O 1
ATOM 684 N N . LEU A 1 90 ? 23.305 -3.588 -6.923 1.00 84.12 90 LEU A N 1
ATOM 685 C CA . LEU A 1 90 ? 22.235 -4.295 -6.182 1.00 84.12 90 LEU A CA 1
ATOM 686 C C . LEU A 1 90 ? 21.915 -3.639 -4.827 1.00 84.12 90 LEU A C 1
ATOM 688 O O . LEU A 1 90 ? 20.752 -3.481 -4.469 1.00 84.12 90 LEU A O 1
ATOM 692 N N . LEU A 1 91 ? 22.952 -3.172 -4.125 1.00 85.81 91 LEU A N 1
ATOM 693 C CA . LEU A 1 91 ? 22.830 -2.405 -2.885 1.00 85.81 91 LEU A CA 1
ATOM 694 C C . LEU A 1 91 ? 21.993 -1.127 -3.053 1.00 85.81 91 LEU A C 1
ATOM 696 O O . LEU A 1 91 ? 21.126 -0.851 -2.235 1.00 85.81 91 LEU A O 1
ATOM 700 N N . THR A 1 92 ? 22.241 -0.339 -4.098 1.00 86.31 92 THR A N 1
ATOM 701 C CA . THR A 1 92 ? 21.502 0.902 -4.359 1.00 86.31 92 THR A CA 1
ATOM 702 C C . THR A 1 92 ? 20.039 0.613 -4.655 1.00 86.31 92 THR A C 1
ATOM 704 O O . THR A 1 92 ? 19.179 1.283 -4.097 1.00 86.31 92 THR A O 1
ATOM 707 N N . ARG A 1 93 ? 19.750 -0.415 -5.464 1.00 85.69 93 ARG A N 1
ATOM 708 C CA . ARG A 1 93 ? 18.368 -0.835 -5.733 1.00 85.69 93 ARG A CA 1
ATOM 709 C C . ARG A 1 93 ? 17.643 -1.213 -4.441 1.00 85.69 93 ARG A C 1
ATOM 711 O O . ARG A 1 93 ? 16.550 -0.713 -4.207 1.00 85.69 93 ARG A O 1
ATOM 718 N N . TYR A 1 94 ? 18.266 -2.042 -3.606 1.00 89.62 94 TYR A N 1
ATOM 719 C CA . TYR A 1 94 ? 17.697 -2.457 -2.325 1.00 89.62 94 TYR A CA 1
ATOM 720 C C . TYR A 1 94 ? 17.420 -1.263 -1.400 1.00 89.62 94 TYR A C 1
ATOM 722 O O . TYR A 1 94 ? 16.314 -1.116 -0.888 1.00 89.62 94 TYR A O 1
ATOM 730 N N . LEU A 1 95 ? 18.393 -0.359 -1.240 1.00 91.56 95 LEU A N 1
ATOM 731 C CA . LEU A 1 95 ? 18.221 0.837 -0.411 1.00 91.56 95 LEU A CA 1
ATOM 732 C C . LEU A 1 95 ? 17.104 1.750 -0.938 1.00 91.56 95 LEU A C 1
ATOM 734 O O . LEU A 1 95 ? 16.337 2.290 -0.148 1.00 91.56 95 LEU A O 1
ATOM 738 N N . THR A 1 96 ? 16.975 1.897 -2.259 1.00 90.75 96 THR A N 1
ATOM 739 C CA . THR A 1 96 ? 15.861 2.634 -2.874 1.00 90.75 96 THR A CA 1
ATOM 740 C C . THR A 1 96 ? 14.519 1.939 -2.648 1.00 90.75 96 THR A C 1
ATOM 742 O O . THR A 1 96 ? 13.532 2.613 -2.372 1.00 90.75 96 THR A O 1
ATOM 745 N N . SER A 1 97 ? 14.472 0.609 -2.742 1.00 90.25 97 SER A N 1
ATOM 746 C CA . SER A 1 97 ? 13.274 -0.195 -2.476 1.00 90.25 97 SER A CA 1
ATOM 747 C C . SER A 1 97 ? 12.774 0.033 -1.046 1.00 90.25 97 SER A C 1
ATOM 749 O O . SER A 1 97 ? 11.639 0.469 -0.850 1.00 90.25 97 SER A O 1
ATOM 751 N N . ILE A 1 98 ? 13.662 -0.111 -0.056 1.00 94.19 98 ILE A N 1
ATOM 752 C CA . ILE A 1 98 ? 13.364 0.169 1.354 1.00 94.19 98 ILE A CA 1
ATOM 753 C C . ILE A 1 98 ? 12.919 1.613 1.579 1.00 94.19 98 ILE A C 1
ATOM 755 O O . ILE A 1 98 ? 11.913 1.842 2.252 1.00 94.19 98 ILE A O 1
ATOM 759 N N . ASP A 1 99 ? 13.634 2.591 1.016 1.00 93.44 99 ASP A N 1
ATOM 760 C CA . ASP A 1 99 ? 13.278 4.000 1.192 1.00 93.44 99 ASP A CA 1
ATOM 761 C C . ASP A 1 99 ? 11.902 4.319 0.593 1.00 93.44 99 ASP A C 1
ATOM 763 O O . ASP A 1 99 ? 11.123 5.059 1.190 1.00 93.44 99 ASP A O 1
ATOM 767 N N . ASN A 1 100 ? 11.548 3.715 -0.543 1.00 90.81 100 ASN A N 1
ATOM 768 C CA . ASN A 1 100 ? 10.228 3.888 -1.141 1.00 90.81 100 ASN A CA 1
ATOM 769 C C . ASN A 1 100 ? 9.113 3.338 -0.243 1.00 90.81 100 ASN A C 1
ATOM 771 O O . ASN A 1 100 ? 8.098 4.014 -0.070 1.00 90.81 100 ASN A O 1
ATOM 775 N N . VAL A 1 101 ? 9.296 2.152 0.351 1.00 94.69 101 VAL A N 1
ATOM 776 C CA . VAL A 1 101 ? 8.320 1.590 1.302 1.00 94.69 101 VAL A CA 1
ATOM 777 C C . VAL A 1 101 ? 8.216 2.476 2.540 1.00 94.69 101 VAL A C 1
ATOM 779 O O . VAL A 1 101 ? 7.111 2.818 2.958 1.00 94.69 101 VAL A O 1
ATOM 782 N N . ARG A 1 102 ? 9.353 2.924 3.082 1.00 97.00 102 ARG A N 1
ATOM 783 C CA . ARG A 1 102 ? 9.406 3.840 4.229 1.00 97.00 102 ARG A CA 1
ATOM 784 C C . ARG A 1 102 ? 8.619 5.123 3.943 1.00 97.00 102 ARG A C 1
ATOM 786 O O . ARG A 1 102 ? 7.720 5.468 4.701 1.00 97.00 102 ARG A O 1
ATOM 793 N N . ARG A 1 103 ? 8.880 5.785 2.812 1.00 94.69 103 ARG A N 1
ATOM 794 C CA . ARG A 1 103 ? 8.176 7.010 2.388 1.00 94.69 103 ARG A CA 1
ATOM 795 C C . ARG A 1 103 ? 6.687 6.787 2.135 1.00 94.69 103 ARG A C 1
ATOM 797 O O . ARG A 1 103 ? 5.881 7.670 2.415 1.00 94.69 103 ARG A O 1
ATOM 804 N N . ALA A 1 104 ? 6.308 5.626 1.604 1.00 93.44 104 ALA A N 1
ATOM 805 C CA . ALA A 1 104 ? 4.902 5.259 1.476 1.00 93.44 104 ALA A CA 1
ATOM 806 C C . ALA A 1 104 ? 4.243 5.119 2.858 1.00 93.44 104 ALA A C 1
ATOM 808 O O . ALA A 1 104 ? 3.141 5.626 3.055 1.00 93.44 104 ALA A O 1
ATOM 809 N N . GLY A 1 105 ? 4.937 4.510 3.822 1.00 96.00 105 GLY A N 1
ATOM 810 C CA . GLY A 1 105 ? 4.505 4.443 5.217 1.00 96.00 105 GLY A CA 1
ATOM 811 C C . GLY A 1 105 ? 4.329 5.821 5.854 1.00 96.00 105 GLY A C 1
ATOM 812 O O . GLY A 1 105 ? 3.306 6.054 6.490 1.00 96.00 105 GLY A O 1
ATOM 813 N N . GLU A 1 106 ? 5.265 6.750 5.633 1.00 96.38 106 GLU A N 1
ATOM 814 C CA . GLU A 1 106 ? 5.154 8.142 6.104 1.00 96.38 106 GLU A CA 1
ATOM 815 C C . GLU A 1 106 ? 3.933 8.849 5.508 1.00 96.38 106 GLU A C 1
ATOM 817 O O . GLU A 1 106 ? 3.201 9.538 6.214 1.00 96.38 106 GLU A O 1
ATOM 822 N N . ALA A 1 107 ? 3.684 8.661 4.210 1.00 95.94 107 ALA A N 1
ATOM 823 C CA . ALA A 1 107 ? 2.531 9.253 3.543 1.00 95.94 107 ALA A CA 1
ATOM 824 C C . ALA A 1 107 ? 1.208 8.689 4.083 1.00 95.94 107 ALA A C 1
ATOM 826 O O . ALA A 1 107 ? 0.286 9.454 4.353 1.00 95.94 107 ALA A O 1
ATOM 827 N N . VAL A 1 108 ? 1.114 7.366 4.272 1.00 95.19 108 VAL A N 1
ATOM 828 C CA . VAL A 1 108 ? -0.073 6.728 4.867 1.00 95.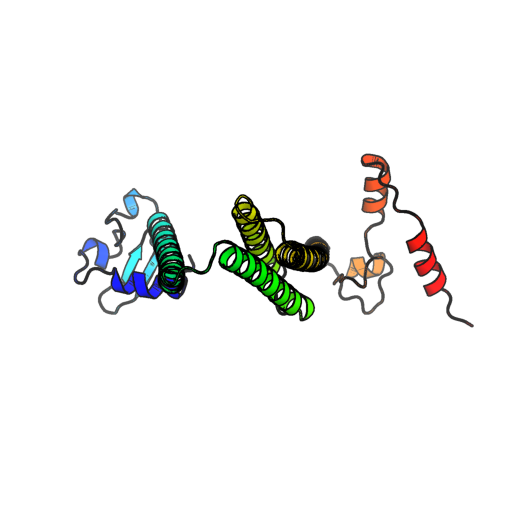19 108 VAL A CA 1
ATOM 829 C C . VAL A 1 108 ? -0.295 7.230 6.288 1.00 95.19 108 VAL A C 1
ATOM 831 O O . VAL A 1 108 ? -1.422 7.577 6.630 1.00 95.19 108 VAL A O 1
ATOM 834 N N . GLN A 1 109 ? 0.768 7.311 7.092 1.00 95.38 109 GLN A N 1
ATOM 835 C CA . GLN A 1 109 ? 0.695 7.848 8.446 1.00 95.38 109 GLN A CA 1
ATOM 836 C C . GLN A 1 109 ? 0.181 9.290 8.441 1.00 95.38 109 GLN A C 1
ATOM 838 O O . GLN A 1 109 ? -0.792 9.575 9.125 1.00 95.38 109 GLN A O 1
ATOM 843 N N . HIS A 1 110 ? 0.772 10.173 7.633 1.00 94.25 110 HIS A N 1
ATOM 844 C CA . HIS A 1 110 ? 0.373 11.578 7.569 1.00 94.25 110 HIS A CA 1
ATOM 845 C C . HIS A 1 110 ? -1.102 11.751 7.187 1.00 94.25 110 HIS A C 1
ATOM 847 O O . HIS A 1 110 ? -1.837 12.488 7.839 1.00 94.25 110 HIS A O 1
ATOM 853 N N . LEU A 1 111 ? -1.555 11.029 6.157 1.00 92.44 111 LEU A N 1
ATOM 854 C CA . LEU A 1 111 ? -2.952 11.065 5.728 1.00 92.44 111 LEU A CA 1
ATOM 855 C C . LEU A 1 111 ? -3.899 10.538 6.820 1.00 92.44 111 LEU A C 1
ATOM 857 O O . LEU A 1 111 ? -4.989 11.075 7.004 1.00 92.44 111 LEU A O 1
ATOM 861 N N . ALA A 1 112 ? -3.492 9.497 7.549 1.00 89.81 112 ALA A N 1
ATOM 862 C CA . ALA A 1 112 ? -4.277 8.931 8.640 1.00 89.81 112 ALA A CA 1
ATOM 863 C C . ALA A 1 112 ? -4.344 9.868 9.861 1.00 89.81 112 ALA A C 1
ATOM 865 O O . ALA A 1 112 ? -5.426 10.059 10.410 1.00 89.81 112 ALA A O 1
ATOM 866 N N . GLU A 1 113 ? -3.229 10.491 10.257 1.00 89.75 113 GLU A N 1
ATOM 867 C CA . GLU A 1 113 ? -3.168 11.461 11.365 1.00 89.75 113 GLU A CA 1
ATOM 868 C C . GLU A 1 113 ? -4.026 12.701 11.094 1.00 89.75 113 GLU A C 1
ATOM 870 O O . GLU A 1 113 ? -4.680 13.212 12.001 1.00 89.75 113 GLU A O 1
ATOM 875 N N . ASN A 1 114 ? -4.080 13.153 9.839 1.00 88.69 114 ASN A N 1
ATOM 876 C CA . ASN A 1 114 ? -4.905 14.291 9.436 1.00 88.69 114 ASN A CA 1
ATOM 877 C C . ASN A 1 114 ? -6.388 13.930 9.221 1.00 88.69 114 ASN A C 1
ATOM 879 O O . ASN A 1 114 ? -7.184 14.808 8.882 1.00 88.69 114 ASN A O 1
ATOM 883 N N . GLY A 1 115 ? -6.774 12.657 9.366 1.00 83.69 115 GLY A N 1
ATOM 884 C CA . GLY A 1 115 ? -8.140 12.197 9.100 1.00 83.69 115 GLY A CA 1
ATOM 885 C C . GLY A 1 115 ? -8.552 12.290 7.624 1.00 83.69 115 GLY A C 1
ATOM 886 O O . GLY A 1 115 ? -9.737 12.376 7.320 1.00 83.69 115 GLY A O 1
ATOM 887 N N . GLU A 1 116 ? -7.589 12.284 6.698 1.00 86.38 116 GLU A N 1
ATOM 888 C CA . GLU A 1 116 ? -7.829 12.356 5.248 1.00 86.38 116 GLU A CA 1
ATOM 889 C C . GLU A 1 116 ? -8.198 10.994 4.635 1.00 86.38 116 GLU A C 1
ATOM 891 O O . GLU A 1 116 ? -8.522 10.905 3.448 1.00 86.38 116 GLU A O 1
ATOM 896 N N . LEU A 1 117 ? -8.139 9.924 5.432 1.00 83.88 117 LEU A N 1
ATOM 897 C CA . LEU A 1 117 ? -8.489 8.566 5.031 1.00 83.88 117 LEU A CA 1
ATOM 898 C C . LEU A 1 117 ? -9.684 8.062 5.825 1.00 83.88 117 LEU A C 1
ATOM 900 O O . LEU A 1 117 ? -9.649 7.998 7.053 1.00 83.88 117 LEU A O 1
ATOM 904 N N . GLU A 1 118 ? -10.692 7.581 5.104 1.00 84.88 118 GLU A N 1
ATOM 905 C CA . GLU A 1 118 ? -11.740 6.771 5.714 1.00 84.88 118 GLU A CA 1
ATOM 906 C C . GLU A 1 118 ? -11.155 5.424 6.181 1.00 84.88 118 GLU A C 1
ATOM 908 O O . GLU A 1 118 ? -10.292 4.859 5.491 1.00 84.88 118 GLU A O 1
ATOM 913 N N . PRO A 1 119 ? -11.639 4.833 7.289 1.00 85.75 119 PRO A N 1
ATOM 914 C CA . PRO A 1 119 ? -11.070 3.598 7.833 1.00 85.75 119 PRO A CA 1
ATOM 915 C C . PRO A 1 119 ? -10.953 2.437 6.817 1.00 85.75 119 PRO A C 1
ATOM 917 O O . PRO A 1 119 ? -9.894 1.807 6.753 1.00 85.75 119 PRO A O 1
ATOM 920 N N . PRO A 1 120 ? -11.934 2.179 5.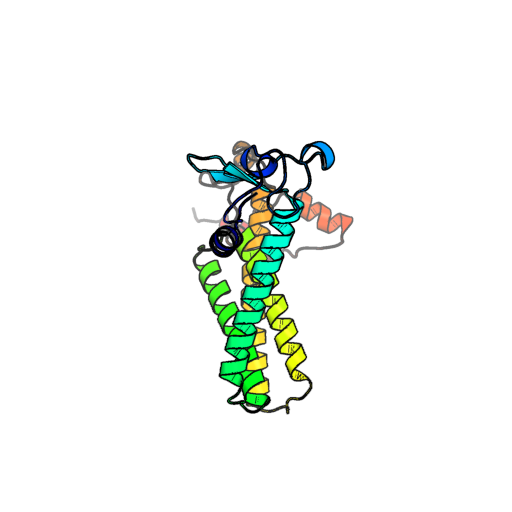921 1.00 81.81 120 PRO A N 1
ATOM 921 C CA . PRO A 1 120 ? -11.773 1.159 4.880 1.00 81.81 120 PRO A CA 1
ATOM 922 C C . PRO A 1 120 ? -10.659 1.465 3.865 1.00 81.81 120 PRO A C 1
ATOM 924 O O . PRO A 1 120 ? -10.042 0.543 3.330 1.00 81.81 120 PRO A O 1
ATOM 927 N N . GLN A 1 121 ? -10.391 2.742 3.574 1.00 83.44 121 GLN A N 1
ATOM 928 C CA . GLN A 1 121 ? -9.301 3.147 2.679 1.00 83.44 121 GLN A CA 1
ATOM 929 C C . GLN A 1 121 ? -7.947 2.909 3.348 1.00 83.44 121 GLN A C 1
ATOM 931 O O . GLN A 1 121 ? -7.047 2.349 2.718 1.00 83.44 121 GLN A O 1
ATOM 936 N N . LEU A 1 122 ? -7.834 3.261 4.633 1.00 90.81 122 LEU A N 1
ATOM 937 C CA . LEU A 1 122 ? -6.650 2.989 5.441 1.00 90.81 122 LEU A CA 1
ATOM 938 C C . LEU A 1 122 ? -6.342 1.486 5.498 1.00 90.81 122 LEU A C 1
ATOM 940 O O . LEU A 1 122 ? -5.199 1.095 5.275 1.00 90.81 122 LEU A O 1
ATOM 944 N N . ALA A 1 123 ? -7.351 0.631 5.690 1.00 84.44 123 ALA A N 1
ATOM 945 C CA . ALA A 1 123 ? -7.168 -0.823 5.680 1.00 84.44 123 ALA A CA 1
ATOM 946 C C . ALA A 1 123 ? -6.562 -1.336 4.356 1.00 84.44 123 ALA A C 1
ATOM 948 O O . ALA A 1 123 ? -5.616 -2.124 4.364 1.00 84.44 123 ALA A O 1
ATOM 949 N N . TRP A 1 124 ? -7.054 -0.862 3.205 1.00 86.56 124 TRP A N 1
ATOM 950 C CA . TRP A 1 124 ? -6.505 -1.246 1.896 1.00 86.56 124 TRP A CA 1
ATOM 951 C C . TRP A 1 124 ? -5.087 -0.724 1.652 1.00 86.56 124 TRP A C 1
ATOM 953 O O . TRP A 1 124 ? -4.267 -1.422 1.040 1.00 86.56 124 TRP A O 1
ATOM 963 N N . LEU A 1 125 ? -4.790 0.490 2.119 1.00 90.75 125 LEU A N 1
ATOM 964 C CA . LEU A 1 125 ? -3.443 1.054 2.053 1.00 90.75 125 LEU A CA 1
ATOM 965 C C . LEU A 1 125 ? -2.473 0.254 2.922 1.00 90.75 125 LEU A C 1
ATOM 967 O O . LEU A 1 125 ? -1.391 -0.076 2.445 1.00 90.75 125 LEU A O 1
ATOM 971 N N . MET A 1 126 ? -2.888 -0.154 4.124 1.00 94.56 126 MET A N 1
ATOM 972 C CA . MET A 1 126 ? -2.090 -1.021 4.991 1.00 94.56 126 MET A CA 1
ATOM 973 C C . MET A 1 126 ? -1.783 -2.366 4.334 1.00 94.56 126 MET A C 1
ATOM 975 O O . MET A 1 126 ? -0.623 -2.749 4.281 1.00 94.56 126 MET A O 1
ATOM 979 N N . VAL A 1 127 ? -2.767 -3.049 3.737 1.00 88.00 127 VAL A N 1
ATOM 980 C CA . VAL A 1 127 ? -2.518 -4.313 3.007 1.00 88.00 127 VAL A CA 1
ATOM 981 C C . VAL A 1 127 ? -1.480 -4.129 1.894 1.00 88.00 127 VAL A C 1
ATOM 983 O O . VAL A 1 127 ? -0.603 -4.974 1.699 1.00 88.00 127 VAL A O 1
ATOM 986 N N . SER A 1 128 ? -1.569 -3.016 1.165 1.00 86.88 128 SER A N 1
ATOM 987 C CA . SER A 1 128 ? -0.628 -2.701 0.085 1.00 86.88 128 SER A CA 1
ATOM 988 C C . SER A 1 128 ? 0.776 -2.414 0.624 1.00 86.88 128 SER A C 1
ATOM 990 O O . SER A 1 128 ? 1.760 -2.852 0.032 1.00 86.88 128 SER A O 1
ATOM 992 N N . LEU A 1 129 ? 0.866 -1.708 1.752 1.00 92.62 129 LEU A N 1
ATOM 993 C CA . LEU A 1 129 ? 2.122 -1.353 2.401 1.00 92.62 129 LEU A CA 1
ATOM 994 C C . LEU A 1 129 ? 2.825 -2.575 3.008 1.00 92.62 129 LEU A C 1
ATOM 996 O O . LEU A 1 129 ? 4.024 -2.731 2.808 1.00 92.62 129 LEU A O 1
ATOM 1000 N N . GLU A 1 130 ? 2.087 -3.468 3.673 1.00 91.88 130 GLU A N 1
ATOM 1001 C CA . GLU A 1 130 ? 2.619 -4.740 4.189 1.00 91.88 130 GLU A CA 1
ATOM 1002 C C . GLU A 1 130 ? 3.164 -5.613 3.054 1.00 91.88 130 GLU A C 1
ATOM 1004 O O . GLU A 1 130 ? 4.280 -6.116 3.132 1.00 91.88 130 GLU A O 1
ATOM 1009 N N . SER A 1 131 ? 2.426 -5.707 1.943 1.00 86.75 131 SER A N 1
ATOM 1010 C CA . SER A 1 131 ? 2.888 -6.456 0.766 1.00 86.75 131 SER A CA 1
ATOM 1011 C C . SER A 1 131 ? 4.191 -5.879 0.200 1.00 86.75 131 SER A C 1
ATOM 1013 O O . SER A 1 131 ? 5.101 -6.623 -0.157 1.00 86.75 131 SER A O 1
ATOM 1015 N N . ALA A 1 132 ? 4.298 -4.548 0.128 1.00 86.06 132 ALA A N 1
ATOM 1016 C CA . ALA A 1 132 ? 5.505 -3.879 -0.350 1.00 86.06 132 ALA A CA 1
ATOM 1017 C C . ALA A 1 132 ? 6.694 -4.057 0.612 1.00 86.06 132 ALA A C 1
ATOM 1019 O O . ALA A 1 132 ? 7.823 -4.241 0.159 1.00 86.06 132 ALA A O 1
ATOM 1020 N N . HIS A 1 133 ? 6.443 -4.034 1.924 1.00 89.31 133 HIS A N 1
ATOM 1021 C CA . HIS A 1 133 ? 7.440 -4.321 2.953 1.00 89.31 133 HIS A CA 1
ATOM 1022 C C . HIS A 1 133 ? 7.993 -5.748 2.827 1.00 89.31 133 HIS A C 1
ATOM 1024 O O . HIS A 1 133 ? 9.210 -5.932 2.841 1.00 89.31 133 HIS A O 1
ATOM 1030 N N . ASP A 1 134 ? 7.121 -6.739 2.644 1.00 87.88 134 ASP A N 1
ATOM 1031 C CA . ASP A 1 134 ? 7.530 -8.138 2.497 1.00 87.88 134 ASP A CA 1
ATOM 1032 C C . ASP A 1 134 ? 8.373 -8.350 1.231 1.00 87.88 134 ASP A C 1
ATOM 1034 O O . ASP A 1 134 ? 9.428 -8.983 1.289 1.00 87.88 134 ASP A O 1
ATOM 1038 N N . TRP A 1 135 ? 7.989 -7.743 0.103 1.00 85.62 135 TRP A N 1
ATOM 1039 C CA . TRP A 1 135 ? 8.792 -7.791 -1.125 1.00 85.62 135 TRP A CA 1
ATOM 1040 C C . TRP A 1 135 ? 10.159 -7.122 -0.971 1.00 85.62 135 TRP A C 1
ATOM 1042 O O . TRP A 1 135 ? 11.161 -7.657 -1.447 1.00 85.62 135 TRP A O 1
ATOM 1052 N N . ALA A 1 136 ? 10.233 -5.979 -0.283 1.00 83.12 136 ALA A N 1
ATOM 1053 C CA . ALA A 1 136 ? 11.512 -5.332 -0.002 1.00 83.12 136 ALA A CA 1
ATOM 1054 C C . ALA A 1 136 ? 12.415 -6.230 0.863 1.00 83.12 136 ALA A C 1
ATOM 1056 O O . ALA A 1 136 ? 13.623 -6.291 0.631 1.00 83.12 136 ALA A O 1
ATOM 1057 N N . ALA A 1 137 ? 11.842 -6.977 1.812 1.00 77.12 137 ALA A N 1
ATOM 1058 C CA . ALA A 1 137 ? 12.585 -7.934 2.628 1.00 77.12 137 ALA A CA 1
ATOM 1059 C C . ALA A 1 137 ? 13.114 -9.133 1.815 1.00 77.12 137 ALA A C 1
ATOM 1061 O O . ALA A 1 137 ? 14.212 -9.615 2.091 1.00 77.12 137 ALA A O 1
ATOM 1062 N N . GLU A 1 138 ? 12.401 -9.601 0.788 1.00 77.69 138 GLU A N 1
ATOM 1063 C CA . GLU A 1 138 ? 12.881 -10.676 -0.097 1.00 77.69 138 GLU A CA 1
ATOM 1064 C C . GLU A 1 138 ? 14.125 -10.262 -0.910 1.00 77.69 138 GLU A C 1
ATOM 1066 O O . GLU A 1 138 ? 15.065 -11.053 -1.072 1.00 77.69 138 GLU A O 1
ATOM 1071 N N . GLU A 1 139 ? 14.189 -8.998 -1.352 1.00 78.00 139 GLU A N 1
ATOM 1072 C CA . GLU A 1 139 ? 15.334 -8.434 -2.090 1.00 78.00 139 GLU A CA 1
ATOM 1073 C C . GLU A 1 139 ? 16.637 -8.386 -1.255 1.00 78.00 139 GLU A C 1
ATOM 1075 O O . GLU A 1 139 ? 17.725 -8.200 -1.807 1.00 78.00 139 GLU A O 1
ATOM 1080 N N . ARG A 1 140 ? 16.564 -8.599 0.068 1.00 79.69 140 ARG A N 1
ATOM 1081 C CA . ARG A 1 140 ? 17.706 -8.557 0.999 1.00 79.69 140 ARG A CA 1
ATOM 1082 C C . ARG A 1 140 ? 18.712 -9.701 0.828 1.00 79.69 140 ARG A C 1
ATOM 1084 O O . ARG A 1 140 ? 19.872 -9.550 1.231 1.00 79.69 140 ARG A O 1
ATOM 1091 N N . SER A 1 141 ? 18.277 -10.846 0.305 1.00 72.75 141 SER A N 1
ATOM 1092 C CA . SER A 1 141 ? 19.003 -12.129 0.376 1.00 72.75 141 SER A CA 1
ATOM 1093 C C . SER A 1 141 ? 20.430 -12.103 -0.200 1.00 72.75 141 SER A C 1
ATOM 1095 O O . SER A 1 141 ? 21.308 -12.765 0.350 1.00 72.75 141 SER A O 1
ATOM 1097 N N . ASP A 1 142 ? 20.694 -11.261 -1.204 1.00 75.56 142 ASP A N 1
ATOM 1098 C CA . ASP A 1 142 ? 21.997 -11.155 -1.884 1.00 75.56 142 ASP A CA 1
ATOM 1099 C C . ASP A 1 142 ? 22.795 -9.878 -1.534 1.00 75.56 142 ASP A C 1
ATOM 1101 O O . ASP A 1 142 ? 23.808 -9.564 -2.169 1.00 75.56 142 ASP A O 1
ATOM 1105 N N . ILE A 1 143 ? 22.363 -9.109 -0.527 1.00 81.38 143 ILE A N 1
ATOM 1106 C CA . ILE A 1 143 ? 22.978 -7.822 -0.162 1.00 81.38 143 ILE A CA 1
ATOM 1107 C C . ILE A 1 143 ? 23.929 -7.978 1.032 1.00 81.38 143 ILE A C 1
ATOM 1109 O O . ILE A 1 143 ? 23.624 -8.631 2.031 1.00 81.38 143 ILE A O 1
ATOM 1113 N N . ALA A 1 144 ? 25.106 -7.355 0.961 1.00 82.19 144 ALA A N 1
ATOM 1114 C CA . ALA A 1 144 ? 26.045 -7.349 2.079 1.00 82.19 144 ALA A CA 1
ATOM 1115 C C . ALA A 1 144 ? 25.480 -6.572 3.278 1.00 82.19 144 ALA A C 1
ATOM 1117 O O . ALA A 1 144 ? 24.871 -5.515 3.123 1.00 82.19 144 ALA A O 1
ATOM 1118 N N . ASP A 1 145 ? 25.744 -7.076 4.481 1.00 85.75 145 ASP A N 1
ATOM 1119 C CA . ASP A 1 145 ? 25.344 -6.413 5.716 1.00 85.75 145 ASP A CA 1
ATOM 1120 C C . ASP A 1 145 ? 26.272 -5.224 6.016 1.00 85.75 145 ASP A C 1
ATOM 1122 O O . ASP A 1 145 ? 27.388 -5.379 6.516 1.00 85.75 145 ASP A O 1
ATOM 1126 N N . THR A 1 146 ? 25.830 -4.022 5.653 1.00 88.88 146 THR A N 1
ATOM 1127 C CA . THR A 1 146 ? 26.569 -2.765 5.824 1.00 88.88 146 THR A CA 1
ATOM 1128 C C . THR A 1 146 ? 25.891 -1.872 6.861 1.00 88.88 146 THR A C 1
ATOM 1130 O O . THR A 1 146 ? 24.727 -2.055 7.203 1.00 88.88 146 THR A O 1
ATOM 1133 N N . GLN A 1 147 ? 26.589 -0.842 7.347 1.00 90.56 147 GLN A N 1
ATOM 1134 C CA . GLN A 1 147 ? 25.952 0.141 8.231 1.00 90.56 147 GLN A CA 1
ATOM 1135 C C . GLN A 1 147 ? 24.771 0.854 7.548 1.00 90.56 147 GLN A C 1
ATOM 1137 O O . GLN A 1 147 ? 23.778 1.152 8.202 1.00 90.56 147 GLN A O 1
ATOM 1142 N N . ALA A 1 148 ? 24.861 1.098 6.236 1.00 87.81 148 ALA A N 1
ATOM 1143 C CA . ALA A 1 148 ? 23.798 1.743 5.471 1.00 87.81 148 ALA A CA 1
ATOM 1144 C C . ALA A 1 148 ? 22.541 0.864 5.373 1.00 87.81 148 ALA A C 1
ATOM 1146 O O . ALA A 1 148 ? 21.439 1.365 5.568 1.00 87.81 148 ALA A O 1
ATOM 1147 N N . THR A 1 149 ? 22.701 -0.443 5.130 1.00 91.25 149 THR A N 1
ATOM 1148 C CA . THR A 1 149 ? 21.565 -1.382 5.093 1.00 91.25 149 THR A CA 1
ATOM 1149 C C . THR A 1 149 ? 20.917 -1.516 6.461 1.00 91.25 149 THR A C 1
ATOM 1151 O O . THR A 1 149 ? 19.701 -1.426 6.550 1.00 91.25 149 THR A O 1
ATOM 1154 N N . LYS A 1 150 ? 21.713 -1.620 7.535 1.00 92.75 150 LYS A N 1
ATOM 1155 C CA . LYS A 1 150 ? 21.191 -1.681 8.910 1.00 92.75 150 LYS A CA 1
ATOM 1156 C C . LYS A 1 150 ? 20.386 -0.449 9.285 1.00 92.75 150 LYS A C 1
ATOM 1158 O O . LYS A 1 150 ? 19.331 -0.577 9.892 1.00 92.75 150 LYS A O 1
ATOM 1163 N N . GLN A 1 151 ? 20.895 0.734 8.945 1.00 95.00 151 GLN A N 1
ATOM 1164 C CA . GLN A 1 151 ? 20.194 1.976 9.241 1.00 95.00 151 GLN A CA 1
ATOM 1165 C C . GLN A 1 151 ? 18.875 2.052 8.467 1.00 95.00 151 GLN A C 1
ATOM 1167 O O . GLN A 1 151 ? 17.843 2.304 9.072 1.00 95.00 151 GLN A O 1
ATOM 1172 N N . ALA A 1 152 ? 18.892 1.759 7.164 1.00 93.75 152 ALA A N 1
ATOM 1173 C CA . ALA A 1 152 ? 17.687 1.794 6.339 1.00 93.75 152 ALA A CA 1
ATOM 1174 C C . ALA A 1 152 ? 16.629 0.767 6.794 1.00 93.75 152 ALA A C 1
ATOM 1176 O O . ALA A 1 152 ? 15.445 1.087 6.853 1.00 93.75 152 ALA A O 1
ATOM 1177 N N . GLU A 1 153 ? 17.051 -0.447 7.159 1.00 94.38 153 GLU A N 1
ATOM 1178 C CA . GLU A 1 153 ? 16.177 -1.488 7.718 1.00 94.38 153 GLU A CA 1
ATOM 1179 C C . GLU A 1 153 ? 15.579 -1.069 9.065 1.00 94.38 153 GLU A C 1
ATOM 1181 O O . GLU A 1 153 ? 14.391 -1.281 9.303 1.00 94.38 153 GLU A O 1
ATOM 1186 N N . LEU A 1 154 ? 16.377 -0.441 9.936 1.00 95.69 154 LEU A N 1
ATOM 1187 C CA . LEU A 1 154 ? 15.899 0.085 11.212 1.00 95.69 154 LEU A CA 1
ATOM 1188 C C . LEU A 1 154 ? 14.884 1.217 11.011 1.00 95.69 154 LEU A C 1
ATOM 1190 O O . LEU A 1 154 ? 13.838 1.213 11.658 1.00 95.69 154 LEU A O 1
ATOM 1194 N N . ASP A 1 155 ? 15.167 2.157 10.111 1.00 96.19 155 ASP A N 1
ATOM 1195 C CA . ASP A 1 155 ? 14.276 3.280 9.814 1.00 96.19 155 ASP A CA 1
ATOM 1196 C C . ASP A 1 155 ? 12.939 2.782 9.245 1.00 96.19 155 ASP A C 1
ATOM 1198 O O . ASP A 1 155 ? 11.872 3.224 9.675 1.00 96.19 155 ASP A O 1
ATOM 1202 N N . LEU A 1 156 ? 12.978 1.805 8.330 1.00 96.19 156 LEU A N 1
ATOM 1203 C CA . LEU A 1 156 ? 11.775 1.152 7.814 1.00 96.19 156 LEU A CA 1
ATOM 1204 C C . LEU A 1 156 ? 11.018 0.403 8.914 1.00 96.19 156 LEU A C 1
ATOM 1206 O O . LEU A 1 156 ? 9.797 0.518 8.995 1.00 96.19 156 LEU A O 1
ATOM 1210 N N . PHE A 1 157 ? 11.716 -0.338 9.777 1.00 96.06 157 PHE A N 1
ATOM 1211 C CA . PHE A 1 157 ? 11.089 -1.047 10.890 1.00 96.06 157 PHE A CA 1
ATOM 1212 C C . PHE A 1 157 ? 10.336 -0.085 11.817 1.00 96.06 157 PHE A C 1
ATOM 1214 O O . PHE A 1 157 ? 9.172 -0.331 12.137 1.00 96.06 157 PHE A O 1
ATOM 1221 N N . ILE A 1 158 ? 10.973 1.023 12.210 1.00 97.31 158 ILE A N 1
ATOM 1222 C CA . ILE A 1 158 ? 10.355 2.058 13.048 1.00 97.31 158 ILE A CA 1
ATOM 1223 C C . ILE A 1 158 ? 9.108 2.615 12.356 1.00 97.31 158 ILE A C 1
ATOM 1225 O O . ILE A 1 158 ? 8.038 2.642 12.968 1.00 97.31 158 ILE A O 1
ATOM 1229 N N . GLN A 1 159 ? 9.222 2.981 11.077 1.00 97.62 159 GLN A N 1
ATOM 1230 C CA . GLN A 1 159 ? 8.107 3.531 10.311 1.00 97.62 159 GLN A CA 1
ATOM 1231 C C . GLN A 1 159 ? 6.930 2.552 10.216 1.00 97.62 159 GLN A C 1
ATOM 1233 O O . GLN A 1 159 ? 5.773 2.932 10.405 1.00 97.62 159 GLN A O 1
ATOM 1238 N N . MET A 1 160 ? 7.210 1.271 9.963 1.00 97.12 160 MET A N 1
ATOM 1239 C CA . MET A 1 160 ? 6.178 0.242 9.884 1.00 97.12 160 MET A CA 1
ATOM 1240 C C . MET A 1 160 ? 5.498 0.005 11.235 1.00 97.12 160 MET A C 1
ATOM 1242 O O . MET A 1 160 ? 4.287 -0.185 11.286 1.00 97.12 160 MET A O 1
ATOM 1246 N N . VAL A 1 161 ? 6.234 0.043 12.349 1.00 97.19 161 VAL A N 1
ATOM 1247 C CA . VAL A 1 161 ? 5.632 -0.046 13.690 1.00 97.19 161 VAL A CA 1
ATOM 1248 C C . VAL A 1 161 ? 4.701 1.138 13.957 1.00 97.19 161 VAL A C 1
ATOM 1250 O O . VAL A 1 161 ? 3.590 0.937 14.450 1.00 97.19 161 VAL A O 1
ATOM 1253 N N . GLN A 1 162 ? 5.118 2.356 13.605 1.00 95.69 162 GLN A N 1
ATOM 1254 C CA . GLN A 1 162 ? 4.315 3.565 13.800 1.00 95.69 162 GLN A CA 1
ATOM 1255 C C . GLN A 1 162 ? 3.006 3.513 13.007 1.00 95.69 162 GLN A C 1
ATOM 1257 O O . GLN A 1 162 ? 1.931 3.653 13.592 1.00 95.69 162 GLN A O 1
ATOM 1262 N N . VAL A 1 163 ? 3.079 3.234 11.701 1.00 96.06 163 VAL A N 1
ATOM 1263 C CA . VAL A 1 163 ? 1.883 3.195 10.846 1.00 96.06 163 VAL A CA 1
ATOM 1264 C C . VAL A 1 163 ? 0.946 2.039 11.218 1.00 96.06 163 VAL A C 1
ATOM 1266 O O . VAL A 1 163 ? -0.267 2.235 11.253 1.00 96.06 163 VAL A O 1
ATOM 1269 N N . ARG A 1 164 ? 1.477 0.862 11.594 1.00 96.81 164 ARG A N 1
ATOM 1270 C CA . ARG A 1 164 ? 0.670 -0.266 12.100 1.00 96.81 164 ARG A CA 1
ATOM 1271 C C . ARG A 1 164 ? -0.074 0.103 13.375 1.00 96.81 164 ARG A C 1
ATOM 1273 O O . ARG A 1 164 ? -1.259 -0.192 13.482 1.00 96.81 164 ARG A O 1
ATOM 1280 N N . SER A 1 165 ? 0.610 0.740 14.324 1.00 93.81 165 SER A N 1
ATOM 1281 C CA . SER A 1 165 ? 0.014 1.159 15.596 1.00 93.81 165 SER A CA 1
ATOM 1282 C C . SER A 1 165 ? -1.122 2.158 15.372 1.00 93.81 165 SER A C 1
ATOM 1284 O O . SER A 1 165 ? -2.232 1.964 15.868 1.00 93.81 165 SER A O 1
ATOM 1286 N N . LEU A 1 166 ? -0.876 3.183 14.551 1.00 92.75 166 LEU A N 1
ATOM 1287 C CA . LEU A 1 166 ? -1.882 4.180 14.198 1.00 92.75 166 LEU A CA 1
ATOM 1288 C C . LEU A 1 166 ? -3.085 3.550 13.486 1.00 92.75 166 LEU A C 1
ATOM 1290 O O . LEU A 1 166 ? -4.229 3.799 13.864 1.00 92.75 166 LEU A O 1
ATOM 1294 N N . ALA A 1 167 ? -2.838 2.711 12.479 1.00 92.62 167 ALA A N 1
ATOM 1295 C CA . ALA A 1 167 ? -3.904 2.062 11.731 1.00 92.62 167 ALA A CA 1
ATOM 1296 C C . ALA A 1 167 ? -4.720 1.107 12.603 1.00 92.62 167 ALA A C 1
ATOM 1298 O O . ALA A 1 167 ? -5.944 1.115 12.519 1.00 92.62 167 ALA A O 1
ATOM 1299 N N . ALA A 1 168 ? -4.067 0.322 13.465 1.00 90.62 168 ALA A N 1
ATOM 1300 C CA . ALA A 1 168 ? -4.755 -0.538 14.420 1.00 90.62 168 ALA A CA 1
ATOM 1301 C C . ALA A 1 168 ? -5.675 0.284 15.327 1.00 90.62 168 ALA A C 1
ATOM 1303 O O . ALA A 1 168 ? -6.840 -0.069 15.479 1.00 90.62 168 ALA A O 1
ATOM 1304 N N . ASN A 1 169 ? -5.182 1.405 15.857 1.00 85.81 169 ASN A N 1
ATOM 1305 C CA . ASN A 1 169 ? -5.964 2.305 16.694 1.00 85.81 169 ASN A CA 1
ATOM 1306 C C . ASN A 1 169 ? -7.221 2.811 15.955 1.00 85.81 169 ASN A C 1
ATOM 1308 O O . ASN A 1 169 ? -8.344 2.564 16.387 1.00 85.81 169 ASN A O 1
ATOM 1312 N N . ILE A 1 170 ? -7.046 3.412 14.774 1.00 85.62 170 ILE A N 1
ATOM 1313 C CA . ILE A 1 170 ? -8.157 3.938 13.962 1.00 85.62 170 ILE A CA 1
ATOM 1314 C C . ILE A 1 170 ? -9.173 2.841 13.608 1.00 85.62 170 ILE A C 1
ATOM 1316 O O . ILE A 1 170 ? -10.382 3.051 13.710 1.00 85.62 170 ILE A O 1
ATOM 1320 N N . LEU A 1 171 ? -8.700 1.665 13.189 1.00 87.50 171 LEU A N 1
ATOM 1321 C CA . LEU A 1 171 ? -9.568 0.570 12.758 1.00 87.50 171 LEU A CA 1
ATOM 1322 C C . LEU A 1 171 ? -10.332 -0.066 13.923 1.00 87.50 171 LEU A C 1
ATOM 1324 O O . LEU A 1 171 ? -11.497 -0.413 13.743 1.00 87.50 171 LEU A O 1
ATOM 1328 N N . ILE A 1 172 ? -9.718 -0.190 15.104 1.00 84.25 172 ILE A N 1
ATOM 1329 C CA . ILE A 1 172 ? -10.398 -0.675 16.313 1.00 84.25 172 ILE A CA 1
ATOM 1330 C C . ILE A 1 172 ? -11.574 0.242 16.644 1.00 84.25 172 ILE A C 1
ATOM 1332 O O . ILE A 1 172 ? -12.699 -0.236 16.774 1.00 84.25 172 ILE A O 1
ATOM 1336 N N . TYR A 1 173 ? -11.346 1.555 16.694 1.00 76.88 173 TYR A N 1
ATOM 1337 C CA . TYR A 1 173 ? -12.415 2.507 16.992 1.00 76.88 173 TYR A CA 1
ATOM 1338 C C . TYR A 1 173 ? -13.475 2.573 15.897 1.00 76.88 173 TYR A C 1
ATOM 1340 O O . TYR A 1 173 ? -14.656 2.717 16.201 1.00 76.88 173 TYR A O 1
ATOM 1348 N N . HIS A 1 174 ? -13.102 2.402 14.628 1.00 80.81 174 HIS A N 1
ATOM 1349 C CA . HIS A 1 174 ? -14.092 2.253 13.565 1.00 80.81 174 HIS A CA 1
ATOM 1350 C C . HIS A 1 174 ? -15.005 1.043 13.801 1.00 80.81 174 HIS A C 1
ATOM 1352 O O . HIS A 1 174 ? -16.220 1.191 13.736 1.00 80.81 174 HIS A O 1
ATOM 1358 N N . VAL A 1 175 ? -14.444 -0.128 14.122 1.00 78.94 175 VAL A N 1
ATOM 1359 C CA . VAL A 1 175 ? -15.235 -1.339 14.396 1.00 78.94 175 VAL A CA 1
ATOM 1360 C C . VAL A 1 175 ? -16.130 -1.159 15.620 1.00 78.94 175 VAL A C 1
ATOM 1362 O O . VAL A 1 175 ? -17.293 -1.545 15.561 1.00 78.94 175 VAL A O 1
ATOM 1365 N N . ILE A 1 176 ? -15.616 -0.557 16.698 1.00 73.44 176 ILE A N 1
ATOM 1366 C CA . ILE A 1 176 ? -16.415 -0.245 17.892 1.00 73.44 176 ILE A CA 1
ATOM 1367 C C . ILE A 1 176 ? -17.603 0.639 17.499 1.00 73.44 176 ILE A C 1
ATOM 1369 O O . ILE A 1 176 ? -18.738 0.283 17.786 1.00 73.44 176 ILE A O 1
ATOM 1373 N N . ASN A 1 177 ? -17.359 1.732 16.772 1.00 69.25 177 ASN A N 1
ATOM 1374 C CA . ASN A 1 177 ? -18.409 2.669 16.365 1.00 69.25 177 ASN A CA 1
ATOM 1375 C C . ASN A 1 177 ? -19.453 2.042 15.429 1.00 69.25 177 ASN A C 1
ATOM 1377 O O . ASN A 1 177 ? -20.637 2.321 15.572 1.00 69.25 177 ASN A O 1
ATOM 1381 N N . GLU A 1 178 ? -19.042 1.188 14.488 1.00 72.69 178 GLU A N 1
ATOM 1382 C CA . GLU A 1 178 ? -19.975 0.477 13.599 1.00 72.69 178 GLU A CA 1
ATOM 1383 C C . GLU A 1 178 ? -20.790 -0.597 14.337 1.00 72.69 178 GLU A C 1
ATOM 1385 O O . GLU A 1 178 ? -21.899 -0.932 13.920 1.00 72.69 178 GLU A O 1
ATOM 1390 N N . ALA A 1 179 ? -20.242 -1.160 15.417 1.00 68.44 179 ALA A N 1
ATOM 1391 C CA . ALA A 1 179 ? -20.922 -2.143 16.255 1.00 68.44 179 ALA A CA 1
ATOM 1392 C C . ALA A 1 179 ? -21.813 -1.501 17.333 1.00 68.44 179 ALA A C 1
ATOM 1394 O O . ALA A 1 179 ? -22.705 -2.176 17.856 1.00 68.44 179 ALA A O 1
ATOM 1395 N N . SER A 1 180 ? -21.588 -0.227 17.668 1.00 63.28 180 SER A N 1
ATOM 1396 C CA . SER A 1 180 ? -22.382 0.503 18.652 1.00 63.28 180 SER A CA 1
ATOM 1397 C C . SER A 1 180 ? -23.835 0.671 18.179 1.00 63.28 180 SER A C 1
ATOM 1399 O O . SER A 1 180 ? -24.079 1.027 17.023 1.00 63.28 180 SER A O 1
ATOM 1401 N N . PRO A 1 181 ? -24.833 0.437 19.05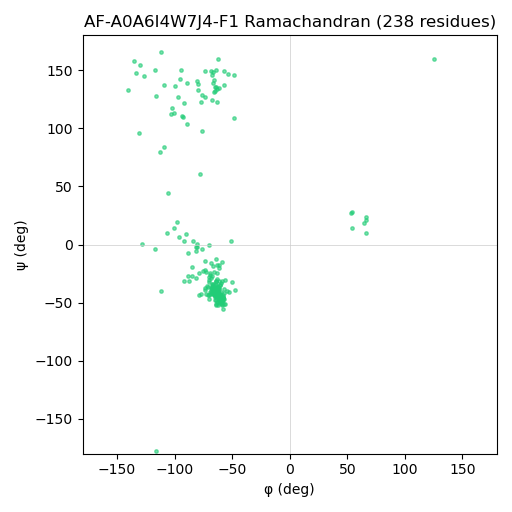4 1.00 58.06 181 PRO A N 1
ATOM 1402 C CA . PRO A 1 181 ? -26.234 0.666 18.722 1.00 58.06 181 PRO A CA 1
ATOM 1403 C C . PRO A 1 181 ? -26.475 2.119 18.298 1.00 58.06 181 PRO A C 1
ATOM 1405 O O . PRO A 1 181 ? -26.003 3.049 18.942 1.00 58.06 181 PRO A O 1
ATOM 1408 N N . ALA A 1 182 ? -27.273 2.324 17.250 1.00 55.56 182 ALA A N 1
ATOM 1409 C CA . ALA A 1 182 ? -27.580 3.654 16.716 1.00 55.56 182 ALA A CA 1
ATOM 1410 C C . ALA A 1 182 ? -28.488 4.513 17.626 1.00 55.56 182 ALA A C 1
ATOM 1412 O O . ALA A 1 182 ? -28.840 5.629 17.246 1.00 55.56 182 ALA A O 1
ATOM 1413 N N . GLU A 1 183 ? -28.914 3.994 18.782 1.00 58.16 183 GLU A N 1
ATOM 1414 C CA . GLU A 1 183 ? -29.887 4.631 19.671 1.00 58.16 183 GLU A CA 1
ATOM 1415 C C . GLU A 1 183 ? -29.178 5.479 20.749 1.00 58.16 183 GLU A C 1
ATOM 1417 O O . GLU A 1 183 ? -28.573 4.921 21.666 1.00 58.16 183 GLU A O 1
ATOM 1422 N N . PRO A 1 184 ? -29.273 6.826 20.692 1.00 52.62 184 PRO A N 1
ATOM 1423 C CA . PRO A 1 184 ? -28.578 7.741 21.610 1.00 52.62 184 PRO A CA 1
ATOM 1424 C C . PRO A 1 184 ? -28.995 7.599 23.079 1.00 52.62 184 PRO A C 1
ATOM 1426 O O . PRO A 1 184 ? -28.297 8.070 23.974 1.00 52.62 184 PRO A O 1
ATOM 1429 N N . GLU A 1 185 ? -30.143 6.971 23.337 1.00 54.62 185 GLU A N 1
ATOM 1430 C CA . GLU A 1 185 ? -30.699 6.791 24.681 1.00 54.62 185 GLU A CA 1
ATOM 1431 C C . GLU A 1 185 ? -29.832 5.848 25.537 1.00 54.62 185 GLU A C 1
ATOM 1433 O O . GLU A 1 185 ? -29.733 6.039 26.748 1.00 54.62 185 GLU A O 1
ATOM 1438 N N . LEU A 1 186 ? -29.092 4.925 24.908 1.00 52.38 186 LEU A N 1
ATOM 1439 C CA . LEU A 1 186 ? -28.155 4.022 25.589 1.00 52.38 186 LEU A CA 1
ATOM 1440 C C . LEU A 1 186 ? -26.880 4.731 26.084 1.00 52.38 186 LEU A C 1
ATOM 1442 O O . LEU A 1 186 ? -26.262 4.275 27.043 1.00 52.38 186 LEU A O 1
ATOM 1446 N N . CYS A 1 187 ? -26.494 5.873 25.500 1.00 52.47 187 CYS A N 1
ATOM 1447 C CA . CYS A 1 187 ? -25.369 6.665 26.016 1.00 52.47 187 CYS A CA 1
ATOM 1448 C C . CYS A 1 187 ? -25.681 7.261 27.398 1.00 52.47 187 CYS A C 1
ATOM 1450 O O . CYS A 1 187 ? -24.796 7.330 28.251 1.00 52.47 187 CYS A O 1
ATOM 1452 N N . ALA A 1 188 ? -26.938 7.650 27.643 1.00 50.56 188 ALA A N 1
ATOM 1453 C CA . ALA A 1 188 ? -27.377 8.144 28.948 1.00 50.56 188 ALA A CA 1
ATOM 1454 C C . ALA A 1 188 ? -27.416 7.028 30.009 1.00 50.56 188 ALA A C 1
ATOM 1456 O O . ALA A 1 188 ? -27.161 7.295 31.183 1.00 50.56 188 ALA A O 1
ATOM 1457 N N . GLU A 1 189 ? -27.687 5.784 29.604 1.00 50.28 189 GLU A N 1
ATOM 1458 C CA . GLU A 1 189 ? -27.644 4.609 30.488 1.00 50.28 189 GLU A CA 1
ATOM 1459 C C . GLU A 1 189 ? -26.207 4.184 30.853 1.00 50.28 189 GLU A C 1
ATOM 1461 O O . GLU A 1 189 ? -25.999 3.572 31.896 1.00 50.28 189 GLU A O 1
ATOM 1466 N N . MET A 1 190 ? -25.213 4.567 30.044 1.00 54.53 190 MET A N 1
ATOM 1467 C CA . MET A 1 190 ? -23.787 4.234 30.208 1.00 54.53 190 MET A CA 1
ATOM 1468 C C . MET A 1 190 ? -22.962 5.354 30.885 1.00 54.53 190 MET A C 1
ATOM 1470 O O . MET A 1 190 ? -21.745 5.397 30.731 1.00 54.53 190 MET A O 1
ATOM 1474 N N . GLU A 1 191 ? -23.603 6.298 31.591 1.00 56.09 191 GLU A N 1
ATOM 1475 C CA . GLU A 1 191 ? -22.957 7.471 32.225 1.00 56.09 191 GLU A CA 1
ATOM 1476 C C . GLU A 1 191 ? -22.102 8.341 31.273 1.00 56.09 191 GLU A C 1
ATOM 1478 O O . GLU A 1 191 ? -21.156 9.005 31.705 1.00 56.09 191 GLU A O 1
ATOM 1483 N N . CYS A 1 192 ? -22.407 8.377 29.973 1.00 55.47 192 CYS A N 1
ATOM 1484 C CA . CYS A 1 192 ? -21.662 9.240 29.058 1.00 55.47 192 CYS A CA 1
ATOM 1485 C C . CYS A 1 192 ? -21.941 10.733 29.339 1.00 55.47 192 CYS A C 1
ATOM 1487 O O . CYS A 1 192 ? -23.054 11.086 29.747 1.00 55.47 192 CYS A O 1
ATOM 1489 N N . PRO A 1 193 ? -20.971 11.637 29.082 1.00 54.59 193 PRO A N 1
ATOM 1490 C CA . PRO A 1 193 ? -21.205 13.077 29.145 1.00 54.59 193 PRO A CA 1
ATOM 1491 C C . PRO A 1 193 ? -22.405 13.484 28.273 1.00 54.59 193 PRO A C 1
ATOM 1493 O O . PRO A 1 193 ? -22.617 12.879 27.218 1.00 54.59 193 PRO A O 1
ATOM 1496 N N . PRO A 1 194 ? -23.184 14.508 28.659 1.00 54.28 194 PRO A N 1
ATOM 1497 C CA . PRO A 1 194 ? -24.366 14.938 27.906 1.00 54.28 194 PRO A CA 1
ATOM 1498 C C . PRO A 1 194 ? -24.057 15.412 26.472 1.00 54.28 194 PRO A C 1
ATOM 1500 O O . PRO A 1 194 ? -24.953 15.458 25.632 1.00 54.28 194 PRO A O 1
ATOM 1503 N N . GLU A 1 195 ? -22.801 15.738 26.175 1.00 55.94 195 GLU A N 1
ATOM 1504 C CA . GLU A 1 195 ? -22.266 16.078 24.853 1.00 55.94 195 GLU A CA 1
ATOM 1505 C C . GLU A 1 195 ? -21.698 14.882 24.062 1.00 55.94 195 GLU A C 1
ATOM 1507 O O . GLU A 1 195 ? -21.171 15.069 22.962 1.00 55.94 195 GLU A O 1
ATOM 1512 N N . CYS A 1 196 ? -21.795 13.658 24.591 1.00 57.50 196 CYS A N 1
ATOM 1513 C CA . CYS A 1 196 ? -21.318 12.452 23.922 1.00 57.50 196 CYS A CA 1
ATOM 1514 C C . CYS A 1 196 ? -22.092 12.210 22.620 1.00 57.50 196 CYS A C 1
ATOM 1516 O O . CYS A 1 196 ? -23.313 12.059 22.615 1.00 57.50 196 CYS A O 1
ATOM 1518 N N . GLN A 1 197 ? -21.369 12.140 21.501 1.00 57.44 197 GLN A N 1
ATOM 1519 C CA . GLN A 1 197 ? -21.952 11.909 20.174 1.00 57.44 197 GLN A CA 1
ATOM 1520 C C . GLN A 1 197 ? -22.035 10.417 19.808 1.00 57.44 197 GLN A C 1
ATOM 1522 O O . GLN A 1 197 ? -22.276 10.092 18.648 1.00 57.44 197 GLN A O 1
ATOM 1527 N N . GLY A 1 198 ? -21.767 9.512 20.759 1.00 54.31 198 GLY A N 1
ATOM 1528 C CA . GLY A 1 198 ? -21.658 8.068 20.506 1.00 54.31 198 GLY A CA 1
ATOM 1529 C C . GLY A 1 198 ? -20.469 7.681 19.617 1.00 54.31 198 GLY A C 1
ATOM 1530 O O . GLY A 1 198 ? -20.386 6.548 19.157 1.00 54.31 198 GLY A O 1
ATOM 1531 N N . ARG A 1 199 ? -19.559 8.628 19.348 1.00 56.19 199 ARG A N 1
ATOM 1532 C CA . ARG A 1 199 ? -18.354 8.424 18.547 1.00 56.19 199 ARG A CA 1
ATOM 1533 C C . ARG A 1 199 ? -17.170 8.251 19.484 1.00 56.19 199 ARG A C 1
ATOM 1535 O O . ARG A 1 199 ? -16.775 9.190 20.165 1.00 56.19 199 ARG A O 1
ATOM 1542 N N . HIS A 1 200 ? -16.613 7.055 19.484 1.00 58.97 200 HIS A N 1
ATOM 1543 C CA . HIS A 1 200 ? -15.441 6.686 20.253 1.00 58.97 200 HIS A CA 1
ATOM 1544 C C . HIS A 1 200 ? -14.200 6.925 19.390 1.00 58.97 200 HIS A C 1
ATOM 1546 O O . HIS A 1 200 ? -14.091 6.391 18.283 1.00 58.97 200 HIS A O 1
ATOM 1552 N N . ASP A 1 201 ? -13.290 7.764 19.866 1.00 53.19 201 ASP A N 1
ATOM 1553 C CA . ASP A 1 201 ? -11.948 7.936 19.306 1.00 53.19 201 ASP A CA 1
ATOM 1554 C C . ASP A 1 201 ? -10.891 7.505 20.337 1.00 53.19 201 ASP A C 1
ATOM 1556 O O . ASP A 1 201 ? -11.224 7.041 21.428 1.00 53.19 201 ASP A O 1
ATOM 1560 N N . ALA A 1 202 ? -9.608 7.651 19.999 1.00 47.31 202 ALA A N 1
ATOM 1561 C CA . ALA A 1 202 ? -8.497 7.229 20.852 1.00 47.31 202 ALA A CA 1
ATOM 1562 C C . ALA A 1 202 ? -8.454 7.892 22.242 1.00 47.31 202 ALA A C 1
ATOM 1564 O O . ALA A 1 202 ? -7.740 7.396 23.114 1.00 47.31 202 ALA A O 1
ATOM 1565 N N . GLU A 1 203 ? -9.196 8.979 22.462 1.00 46.31 203 GLU A N 1
ATOM 1566 C CA . GLU A 1 203 ? -9.303 9.664 23.753 1.00 46.31 203 GLU A CA 1
ATOM 1567 C C . GLU A 1 203 ? -10.424 9.078 24.634 1.00 46.31 203 GLU A C 1
ATOM 1569 O O . GLU A 1 203 ? -10.494 9.374 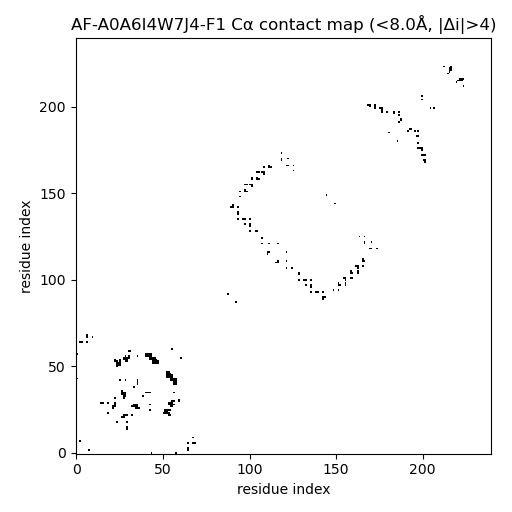25.825 1.00 46.31 203 GLU A O 1
ATOM 1574 N N . HIS A 1 204 ? -11.239 8.168 24.091 1.00 52.00 204 HIS A N 1
ATOM 1575 C CA . HIS A 1 204 ? -12.368 7.520 24.757 1.00 52.00 204 HIS A CA 1
ATOM 1576 C C . HIS A 1 204 ? -12.068 6.051 25.132 1.00 52.00 204 HIS A C 1
ATOM 1578 O O . HIS A 1 204 ? -12.884 5.159 24.927 1.00 52.00 204 HIS A O 1
ATOM 1584 N N . ILE A 1 205 ? -10.887 5.765 25.691 1.00 45.81 205 ILE A N 1
ATOM 1585 C CA . ILE A 1 205 ? -10.472 4.393 26.076 1.00 45.81 205 ILE A CA 1
ATOM 1586 C C . ILE A 1 205 ? -11.390 3.759 27.146 1.00 45.81 205 ILE A C 1
ATOM 1588 O O . ILE A 1 205 ? -11.453 2.534 27.249 1.00 45.81 205 ILE A O 1
ATOM 1592 N N . ASP A 1 206 ? -12.141 4.573 27.893 1.00 50.03 206 ASP A N 1
ATOM 1593 C CA . ASP A 1 206 ? -12.925 4.134 29.056 1.00 50.03 206 ASP A CA 1
ATOM 1594 C C . ASP A 1 206 ? -14.410 3.833 28.762 1.00 50.03 206 ASP A C 1
ATOM 1596 O O . ASP A 1 206 ? -15.176 3.563 29.684 1.00 50.03 206 ASP A O 1
ATOM 1600 N N . CYS A 1 207 ? -14.853 3.861 27.502 1.00 47.41 207 CYS A N 1
ATOM 1601 C CA . CYS A 1 207 ? -16.238 3.542 27.135 1.00 47.41 207 CYS A CA 1
ATOM 1602 C C . CYS A 1 207 ? -16.327 2.203 26.388 1.00 47.41 207 CYS A C 1
ATOM 1604 O O . CYS A 1 207 ? -16.369 2.136 25.160 1.00 47.41 207 CYS A O 1
ATOM 1606 N N . GLY A 1 208 ? -16.378 1.118 27.155 1.00 50.25 208 GLY A N 1
ATOM 1607 C CA . GLY A 1 208 ? -16.750 -0.215 26.685 1.00 50.25 208 GLY A CA 1
ATOM 1608 C C . GLY A 1 208 ? -17.761 -0.835 27.653 1.00 50.25 208 GLY A C 1
ATOM 1609 O O . GLY A 1 208 ? -17.703 -0.536 28.844 1.00 50.25 208 GLY A O 1
ATOM 1610 N N . PRO A 1 209 ? -18.712 -1.663 27.190 1.00 53.38 209 PRO A N 1
ATOM 1611 C CA . PRO A 1 209 ? -19.661 -2.317 28.085 1.00 53.38 209 PRO A CA 1
ATOM 1612 C C . PRO A 1 209 ? -18.937 -3.296 29.018 1.00 53.38 209 PRO A C 1
ATOM 1614 O O . PRO A 1 209 ? -18.161 -4.137 28.554 1.00 53.38 209 PRO A O 1
ATOM 1617 N N . ASP A 1 210 ? -19.235 -3.219 30.320 1.00 56.66 210 ASP A N 1
ATOM 1618 C CA . ASP A 1 210 ? -18.637 -4.058 31.374 1.00 56.66 210 ASP A CA 1
ATOM 1619 C C . ASP A 1 210 ? -18.677 -5.557 31.039 1.00 56.66 210 ASP A C 1
ATOM 1621 O O . ASP A 1 210 ? -17.727 -6.290 31.318 1.00 56.66 210 ASP A O 1
ATOM 1625 N N . SER A 1 211 ? -19.714 -5.992 30.319 1.00 53.62 211 SER A N 1
ATOM 1626 C CA . SER A 1 211 ? -19.892 -7.373 29.869 1.00 53.62 211 SER A CA 1
ATOM 1627 C C . SER A 1 211 ? -18.751 -7.902 28.990 1.00 53.62 211 SER A C 1
ATOM 1629 O O . SER A 1 211 ? -18.466 -9.093 29.033 1.00 53.62 211 SER A O 1
ATOM 1631 N N . ILE A 1 212 ? -18.078 -7.054 28.200 1.00 58.97 212 ILE A N 1
ATOM 1632 C CA . ILE A 1 212 ? -16.928 -7.482 27.381 1.00 58.97 212 ILE A CA 1
ATOM 1633 C C . ILE A 1 212 ? -15.704 -7.724 28.268 1.00 58.97 212 ILE A C 1
ATOM 1635 O O . ILE A 1 212 ? -14.959 -8.683 28.054 1.00 58.97 212 ILE A O 1
ATOM 1639 N N . TYR A 1 213 ? -15.488 -6.879 29.278 1.00 62.84 213 TYR A N 1
ATOM 1640 C CA . TYR A 1 213 ? -14.385 -7.056 30.222 1.00 62.84 213 TYR A CA 1
ATOM 1641 C C . TYR A 1 213 ? -14.600 -8.288 31.106 1.00 62.84 213 TYR A C 1
ATOM 1643 O O . TYR A 1 213 ? -13.657 -9.046 31.341 1.00 62.84 213 TYR A O 1
ATOM 1651 N N . GLU A 1 214 ? -15.839 -8.512 31.544 1.00 63.34 214 GLU A N 1
ATOM 1652 C CA . GLU A 1 214 ? -16.251 -9.716 32.268 1.00 63.34 214 GLU A CA 1
ATOM 1653 C C . GLU A 1 214 ? -16.047 -10.970 31.408 1.00 63.34 214 GLU A C 1
ATOM 1655 O O . GLU A 1 214 ? -15.395 -11.915 31.849 1.00 63.34 214 GLU A O 1
ATOM 1660 N N . GLU A 1 215 ? -16.480 -10.959 30.144 1.00 68.25 215 GLU A N 1
ATOM 1661 C CA . GLU A 1 215 ? -16.294 -12.082 29.220 1.00 68.25 215 GLU A CA 1
ATOM 1662 C C . GLU A 1 215 ? -14.811 -12.394 28.951 1.00 68.25 215 GLU A C 1
ATOM 1664 O O . GLU A 1 215 ? -14.397 -13.556 28.991 1.00 68.25 215 GLU A O 1
ATOM 1669 N N . LEU A 1 216 ? -13.977 -11.374 28.729 1.00 65.12 216 LEU A N 1
ATOM 1670 C CA . LEU A 1 216 ? -12.532 -11.544 28.539 1.00 65.12 216 LEU A CA 1
ATOM 1671 C C . LEU A 1 216 ? -11.851 -12.147 29.775 1.00 65.12 216 LEU A C 1
ATOM 1673 O O . LEU A 1 216 ? -10.962 -12.998 29.640 1.00 65.12 216 LEU A O 1
ATOM 1677 N N . ALA A 1 217 ? -12.273 -11.741 30.972 1.00 71.06 217 ALA A N 1
ATOM 1678 C CA . ALA A 1 217 ? -11.757 -12.284 32.220 1.00 71.06 217 ALA A CA 1
ATOM 1679 C C . ALA A 1 217 ? -12.223 -13.732 32.446 1.00 71.06 217 ALA A C 1
ATOM 1681 O O . ALA A 1 217 ? -11.405 -14.596 32.770 1.00 71.06 217 ALA A O 1
ATOM 1682 N N . GLU A 1 218 ? -13.511 -14.009 32.249 1.00 71.75 218 GLU A N 1
ATOM 1683 C CA . GLU A 1 218 ? -14.130 -15.296 32.572 1.00 71.75 218 GLU A CA 1
ATOM 1684 C C . GLU A 1 218 ? -13.862 -16.380 31.523 1.00 71.75 218 GLU A C 1
ATOM 1686 O O . GLU A 1 218 ? -13.543 -17.516 31.879 1.00 71.75 218 GLU A O 1
ATOM 1691 N N . GLN A 1 219 ? -13.964 -16.051 30.233 1.00 74.75 219 GLN A N 1
ATOM 1692 C CA . GLN A 1 219 ? -13.826 -17.027 29.148 1.00 74.75 219 GLN A CA 1
ATOM 1693 C C . GLN A 1 219 ? -12.393 -17.145 28.629 1.00 74.75 219 GLN A C 1
ATOM 1695 O O . GLN A 1 219 ? -11.976 -18.218 28.185 1.00 74.75 219 GLN A O 1
ATOM 1700 N N . HIS A 1 220 ? -11.629 -16.053 28.681 1.00 69.50 220 HIS A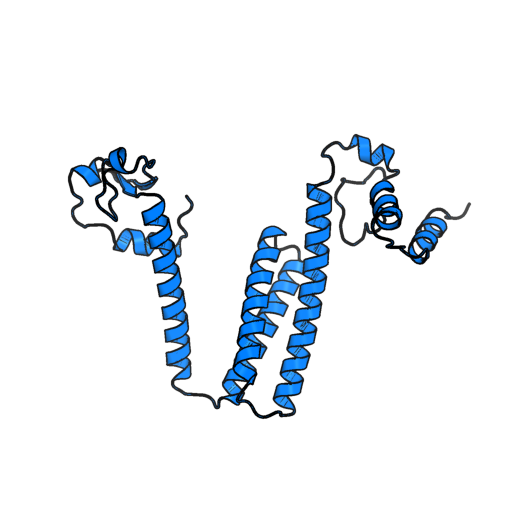 N 1
ATOM 1701 C CA . HIS A 1 220 ? -10.311 -15.980 28.050 1.00 69.50 220 HIS A CA 1
ATOM 1702 C C . HIS A 1 220 ? -9.160 -15.770 29.042 1.00 69.50 220 HIS A C 1
ATOM 1704 O O . HIS A 1 220 ? -7.998 -15.816 28.638 1.00 69.50 220 HIS A O 1
ATOM 1710 N N . GLY A 1 221 ? -9.450 -15.595 30.339 1.00 71.81 221 GLY A N 1
ATOM 1711 C CA . GLY A 1 221 ? -8.438 -15.415 31.383 1.00 71.81 221 GLY A CA 1
ATOM 1712 C C . GLY A 1 221 ? -7.620 -14.127 31.235 1.00 71.81 221 GLY A C 1
ATOM 1713 O O . GLY A 1 221 ? -6.526 -14.023 31.796 1.00 71.81 221 GLY A O 1
ATOM 1714 N N . VAL A 1 222 ? -8.115 -13.157 30.462 1.00 65.50 222 VAL A N 1
ATOM 1715 C CA . VAL A 1 222 ? -7.438 -11.884 30.208 1.00 65.50 222 VAL A CA 1
ATOM 1716 C C . VAL A 1 222 ? -7.850 -10.890 31.289 1.00 65.50 222 VAL A C 1
ATOM 1718 O O . VAL A 1 222 ? -8.947 -10.344 31.271 1.00 65.50 222 VAL A O 1
ATOM 1721 N N . LEU A 1 223 ? -6.951 -10.649 32.243 1.00 68.31 223 LEU A N 1
ATOM 1722 C CA . LEU A 1 223 ? -7.146 -9.668 33.312 1.00 68.31 223 LEU A CA 1
ATOM 1723 C C . LEU A 1 223 ? -6.528 -8.323 32.910 1.00 68.31 223 LEU A C 1
ATOM 1725 O O . LEU A 1 223 ? -5.301 -8.190 32.873 1.00 68.31 223 LEU A O 1
ATOM 1729 N N . ILE A 1 224 ? -7.363 -7.316 32.650 1.00 59.47 224 ILE A N 1
ATOM 1730 C CA . ILE A 1 224 ? -6.913 -5.930 32.460 1.00 59.47 224 ILE A CA 1
ATOM 1731 C C . ILE A 1 224 ? -6.606 -5.337 33.844 1.00 59.47 224 ILE A C 1
ATOM 1733 O O . ILE A 1 224 ? -7.438 -5.377 34.749 1.00 59.47 224 ILE A O 1
ATOM 1737 N N . ARG A 1 225 ? -5.370 -4.865 34.059 1.00 49.12 225 ARG A N 1
ATOM 1738 C CA . ARG A 1 225 ? -4.906 -4.400 35.379 1.00 49.12 225 ARG A CA 1
ATOM 1739 C C . ARG A 1 225 ? -5.386 -2.977 35.686 1.00 49.12 225 ARG A C 1
ATOM 1741 O O . ARG A 1 225 ? -5.244 -2.083 34.868 1.00 49.12 225 ARG A O 1
ATOM 1748 N N . ASP A 1 226 ? -5.806 -2.782 36.935 1.00 47.78 226 ASP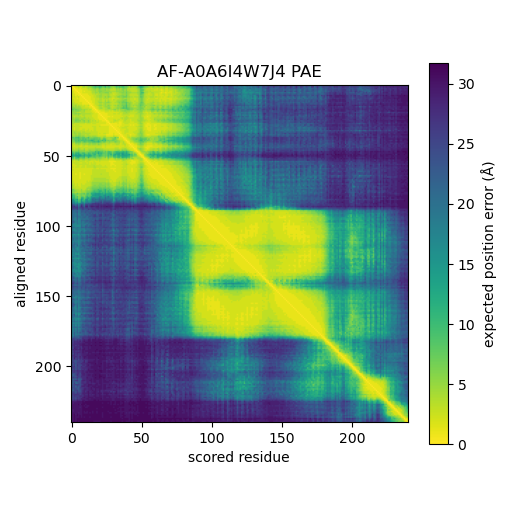 A N 1
ATOM 1749 C CA . ASP A 1 226 ? -6.427 -1.605 37.583 1.00 47.78 226 ASP A CA 1
ATOM 1750 C C . ASP A 1 226 ? -5.757 -0.214 37.456 1.00 47.78 226 ASP A C 1
ATOM 1752 O O . ASP A 1 226 ? -6.252 0.749 38.042 1.00 47.78 226 ASP A O 1
ATOM 1756 N N . MET A 1 227 ? -4.651 -0.049 36.722 1.00 46.03 227 MET A N 1
ATOM 1757 C CA . MET A 1 227 ? -4.016 1.275 36.581 1.00 46.03 227 MET A CA 1
ATOM 1758 C C . MET A 1 227 ? -4.897 2.277 35.817 1.00 46.03 227 MET A C 1
ATOM 1760 O O . MET A 1 227 ? -4.779 3.480 36.053 1.00 46.03 227 MET A O 1
ATOM 1764 N N . ASP A 1 228 ? -5.823 1.789 34.990 1.00 47.25 228 ASP A N 1
ATOM 1765 C CA . ASP A 1 228 ? -6.760 2.626 34.236 1.00 47.25 228 ASP A CA 1
ATOM 1766 C C . ASP A 1 228 ? -7.969 3.066 35.094 1.00 47.25 228 ASP A C 1
ATOM 1768 O O . ASP A 1 228 ? -8.423 4.205 34.994 1.00 47.25 228 ASP A O 1
ATOM 1772 N N . LYS A 1 229 ? -8.384 2.269 36.096 1.00 43.09 229 LYS A N 1
ATOM 1773 C CA . LYS A 1 229 ? -9.468 2.647 37.032 1.00 43.09 229 LYS A CA 1
ATOM 1774 C C . LYS A 1 229 ? -9.088 3.779 37.995 1.00 43.09 229 LYS A C 1
ATOM 1776 O O . LYS A 1 229 ? -9.955 4.507 38.483 1.00 43.09 229 LYS A O 1
ATOM 1781 N N . ILE A 1 230 ? -7.794 3.968 38.265 1.00 44.28 230 ILE A N 1
ATOM 1782 C CA . ILE A 1 230 ? -7.300 5.038 39.150 1.00 44.28 230 ILE A CA 1
ATOM 1783 C C . ILE A 1 230 ? -7.479 6.425 38.505 1.00 44.28 230 ILE A C 1
ATOM 1785 O O . ILE A 1 230 ? -7.736 7.401 39.213 1.00 44.28 230 ILE A O 1
ATOM 1789 N N . ARG A 1 231 ? -7.392 6.544 37.172 1.00 43.50 231 ARG A N 1
ATOM 1790 C CA . ARG A 1 231 ? -7.650 7.817 36.469 1.00 43.50 231 ARG A CA 1
ATOM 1791 C C . ARG A 1 231 ? -9.125 8.209 36.526 1.00 43.50 231 ARG A C 1
ATOM 1793 O O . ARG A 1 231 ? -9.424 9.362 36.828 1.00 43.50 231 ARG A O 1
ATOM 1800 N N . TYR A 1 232 ? -10.020 7.239 36.366 1.00 42.19 232 TYR A N 1
ATOM 1801 C CA . TYR A 1 232 ? -11.464 7.429 36.491 1.00 42.19 232 TYR A CA 1
ATOM 1802 C C . TYR A 1 232 ? -11.866 7.943 37.887 1.00 42.19 232 TYR A C 1
ATOM 1804 O O . TYR A 1 232 ? -12.558 8.956 38.006 1.00 42.19 232 TYR A O 1
ATOM 1812 N N . ALA A 1 233 ? -11.341 7.334 38.958 1.00 44.31 233 ALA A N 1
ATOM 1813 C CA . ALA A 1 233 ? -11.622 7.755 40.335 1.00 44.31 233 ALA A CA 1
ATOM 1814 C C . ALA A 1 233 ? -11.110 9.172 40.669 1.00 44.31 233 ALA A C 1
ATOM 1816 O O . ALA A 1 233 ? -11.764 9.901 41.414 1.00 44.31 233 ALA A O 1
ATOM 1817 N N . ASN A 1 234 ? -9.972 9.577 40.096 1.00 44.06 234 ASN A N 1
ATOM 1818 C CA . ASN A 1 234 ? -9.402 10.911 40.307 1.00 44.06 234 ASN A CA 1
ATOM 1819 C C . ASN A 1 234 ? -10.090 12.002 39.466 1.00 44.06 234 ASN A C 1
ATOM 1821 O O . ASN A 1 234 ? -10.085 13.159 39.870 1.00 44.06 234 ASN A O 1
ATOM 1825 N N . SER A 1 235 ? -10.712 11.655 38.333 1.00 45.69 235 SER A N 1
ATOM 1826 C CA . SER A 1 235 ? -11.470 12.605 37.498 1.00 45.69 235 SER A CA 1
ATOM 1827 C C . SER A 1 235 ? -12.845 12.984 38.074 1.00 45.69 235 SER A C 1
ATOM 1829 O O . SER A 1 235 ? -13.352 14.063 37.788 1.00 45.69 235 SER A O 1
ATOM 1831 N N . LYS A 1 236 ? -13.426 12.141 38.947 1.00 44.81 236 LYS A N 1
ATOM 1832 C CA . LYS A 1 236 ? -14.663 12.437 39.702 1.00 44.81 236 LYS A CA 1
ATOM 1833 C C . LYS A 1 236 ? -14.415 13.242 40.994 1.00 44.81 236 LYS A C 1
ATOM 1835 O O . LYS A 1 236 ? -15.357 13.498 41.742 1.00 44.81 236 LYS A O 1
ATOM 1840 N N . GLN A 1 237 ? -13.173 13.648 41.274 1.00 46.50 237 GLN A N 1
ATOM 1841 C CA . GLN A 1 237 ? -12.819 14.510 42.407 1.00 46.50 237 GLN A CA 1
ATOM 1842 C C . GLN A 1 237 ? -12.339 15.885 41.918 1.00 46.50 237 GLN A C 1
ATOM 1844 O O . GLN A 1 237 ? -11.143 16.160 41.908 1.00 46.50 237 GLN A O 1
ATOM 1849 N N . GLU A 1 238 ? -13.269 16.772 41.555 1.00 36.12 238 GLU A N 1
ATOM 1850 C CA . GLU A 1 238 ? -12.998 18.218 41.563 1.00 36.12 238 GLU A CA 1
ATOM 1851 C C . GLU A 1 238 ? -13.457 18.861 42.886 1.00 36.12 238 GLU A C 1
ATOM 1853 O O . GLU A 1 238 ? -14.361 18.345 43.552 1.00 36.12 238 GLU A O 1
ATOM 1858 N N . PRO A 1 239 ? -12.784 19.943 43.322 1.00 47.53 239 PRO A N 1
ATOM 1859 C CA . PRO A 1 239 ? -12.840 20.429 44.691 1.00 47.53 239 PRO A CA 1
ATOM 1860 C C . PRO A 1 239 ? -14.100 21.260 44.952 1.00 47.53 239 PRO A C 1
ATOM 1862 O O . PRO A 1 239 ? -14.516 22.073 44.129 1.00 47.53 239 PRO A O 1
ATOM 1865 N N . SER A 1 240 ? -14.665 21.059 46.144 1.00 42.50 240 SER A N 1
ATOM 1866 C CA . SER A 1 240 ? -15.677 21.917 46.775 1.00 42.50 240 SER A CA 1
ATOM 1867 C C . SER A 1 240 ? -15.229 23.366 46.930 1.00 42.50 240 SER A C 1
ATOM 1869 O O . SER A 1 240 ? -14.051 23.539 47.330 1.00 42.50 240 SER A O 1
#

Radius of gyration: 27.1 Å; Cα contacts (8 Å, |Δi|>4): 173; chains: 1; bounding box: 57×40×84 Å

Sequence (240 aa):
MHIPAYARRELLDAMPSEPSEEQARGSNCFLCDTPFAVARERPIEVVSGENGSLHACRGCLTAFVAKVRRQRHAAAEHAAHEENSKTPPLLTRYLTSIDNVRRAGEAVQHLAENGELEPPQLAWLMVSLESAHDWAAEERSDIADTQATKQAELDLFIQMVQVRSLAANILIYHVINEASPAEPELCAEMECPPECQGRHDAEHIDCGPDSIYEELAEQHGVLIRDMDKIRYANSKQEPS

Foldseek 3Di:
DDQDPLLLVVVVVPQDPDQDPCQQAVQAARQPRHGCVVVVFDWDFNDDDPSGTGTHGPVRSVVSSVVSVVVVVVVVVVVVVVVCVVPDPLQVVLLVLLVVLLVLLVVLLVCLVVVVDDLVRSVVSLVVSVVSVVVSVVSCPPDDDDPSVVVSVVSSVVSNVSSVVSSVQNNVQVVQLVPDDPDCVVCVVQVHDPPDPSRDHPVNPPDDPVVVQVCCCVVVVDHDDCPVVVVVVVVVDDDD

InterPro domains:
  IPR013087 Zinc finger C2H2-type [PS00028] (57-78)

Secondary structure (DSSP, 8-state):
----HHHHHHHHHTS-SS--HHHHTTSB-TTT--BHHHHTPPPEEEE--TT--EEE-HHHHHHHHHHHHHHHHHHHHHHHHHHTTS---HHHHHHHHHHHHHHHHHHHHHHHHTT-S-HHHHHHHHHHHHHHHHHHHHGGGGS---HHHHHHHHHHHHHHHHHHHHHHHHHHHHHHHHHS-S-THHHHHTT--TT--S---TT-TT-S-HHHHHHHHHHH-----TTTHHHHHHHT----

Mean predicted aligned error: 16.88 Å